Protein AF-A0A7W1NV84-F1 (afdb_monomer_lite)

Secondary structure (DSSP, 8-state):
-HHHHHHHHHHHHHHHHTT-HHHHHHHHHHHHHH-TT-HHHHHHHHHH--SHHHHHHHHHHHHHH-TT-TTHHHHHHHHHHHHHHHHHHTTTTTSS-GGG-----S--TT-PPPPPPP---------------S------PPP-------SSHHHHHHHHHHHHHHHHH-------PPPPP--------------------------------------------HHHHHHTTTS-B-TTTSEEEEEETTEEEEEEEEE--TTHHHHHHHHHHHHHHHHHGGGGTTT-SEEEEEEEETTTTEEEEEEEEEHHHHHHHHTTSS-HHHHHTT-EE--

Sequence (335 aa):
MNQNIEIALKQAFSLIEAGNLEDAKALLRPILESEKDNADVWWLYSHAVTDTESARLALNNVLRIDPSYPDARDLLNQLETQQKIESSDDILEMGKDPSFIPAMPSTIPGITALPPRPAQSSDIGFDSSEELPDDMFDDETPEPFYRRPLFYIPLISLFLIIALAIVIIKPFAVNSPAPIITPQNTQAALLETPTTEALASGQATEVPTVQVDTSVTAEAVASNFSDVSTALAGFTLSSDGGVALADTSLGKTLVASICTTAGKEMRDALPKAMDALAKASTDYASQAQMVAVKMVDCTTNSTLLWIGASIEDATAFANGTLTDKDFQAKWRPVK

Foldseek 3Di:
DVVVVVVLLVVLVVCLVVVVLVVSLVSLVVVCVVCVLDLSSLCSNLSSDPDLVSNLVSLVSSCVNPVPPPCSVVVNVVSVVVVVVVVVVVVPVVPPDPPPPDDDPPDDPDDDDDPDDPDDPPPPPPPPDPDDPPPPPDPPDPDDPDDDPPPCVVVVVVVVVVVVVVVVPDDDDDDDDDDDDDDDDDDYDDDDDDDDDDDDDDDDDDDDPPPPPPPPPPPPPPPPCVLLCVLCVVFAAAPPCQWDFDQFPQGTETEGETADDPDPTCVVVQLSSLLSNLLSCPVCLVPGQKYKYFYAHNVVRHTPFIKIAGNVLSPCVNVVVDDSVRSVVRIDGID

Structure (mmCIF, N/CA/C/O backbone):
data_AF-A0A7W1NV84-F1
#
_entry.id   AF-A0A7W1NV84-F1
#
loop_
_atom_site.group_PDB
_atom_site.id
_atom_site.type_symbol
_atom_site.label_atom_id
_atom_site.label_alt_id
_atom_site.label_comp_id
_atom_site.label_asym_id
_atom_site.label_entity_id
_atom_site.label_seq_id
_atom_site.pdbx_PDB_ins_code
_atom_site.Cartn_x
_atom_site.Cartn_y
_atom_site.Cartn_z
_atom_site.occupancy
_atom_site.B_iso_or_equiv
_atom_site.auth_seq_id
_atom_site.auth_comp_id
_atom_site.auth_asym_id
_atom_site.auth_atom_id
_atom_site.pdbx_PDB_model_num
ATOM 1 N N . MET A 1 1 ? 23.546 2.434 -25.592 1.00 61.22 1 MET A N 1
ATOM 2 C CA . MET A 1 1 ? 22.257 3.155 -25.683 1.00 61.22 1 MET A CA 1
ATOM 3 C C . MET A 1 1 ? 21.352 2.860 -24.486 1.00 61.22 1 MET A C 1
ATOM 5 O O . MET A 1 1 ? 20.621 3.757 -24.100 1.00 61.22 1 MET A O 1
ATOM 9 N N . ASN A 1 2 ? 21.490 1.708 -23.820 1.00 78.56 2 ASN A N 1
ATOM 10 C CA . ASN A 1 2 ? 20.621 1.281 -22.710 1.00 78.56 2 ASN A CA 1
ATOM 11 C C . ASN A 1 2 ? 20.595 2.225 -21.493 1.00 78.56 2 ASN A C 1
ATOM 13 O O . ASN A 1 2 ? 19.540 2.410 -20.904 1.00 78.56 2 ASN A O 1
ATOM 17 N N . GLN A 1 3 ? 21.698 2.913 -21.165 1.00 88.94 3 GLN A N 1
ATOM 18 C CA . GLN A 1 3 ? 21.696 3.841 -20.021 1.00 88.94 3 GLN A CA 1
ATOM 19 C C . GLN A 1 3 ? 20.723 5.016 -20.182 1.00 88.94 3 GLN A C 1
ATOM 21 O O . GLN A 1 3 ? 20.133 5.456 -19.203 1.00 88.94 3 GLN A O 1
ATOM 26 N N . ASN A 1 4 ? 20.510 5.506 -21.407 1.00 93.81 4 ASN A N 1
ATOM 27 C CA . ASN A 1 4 ? 19.559 6.597 -21.632 1.00 93.81 4 ASN A CA 1
ATOM 28 C C . ASN A 1 4 ? 18.115 6.129 -21.416 1.00 93.81 4 ASN A C 1
ATOM 30 O O . ASN A 1 4 ? 17.290 6.903 -20.943 1.00 93.81 4 ASN A O 1
ATOM 34 N N . ILE A 1 5 ? 17.830 4.864 -21.733 1.00 95.50 5 ILE A N 1
ATOM 35 C CA . ILE A 1 5 ? 16.513 4.260 -21.529 1.00 95.50 5 ILE A CA 1
ATOM 36 C C . ILE A 1 5 ? 16.272 4.053 -20.039 1.00 95.50 5 ILE A C 1
ATOM 38 O O . ILE A 1 5 ? 15.252 4.500 -19.539 1.00 95.50 5 ILE A O 1
ATOM 42 N N . GLU A 1 6 ? 17.234 3.497 -19.300 1.00 95.12 6 GLU A N 1
ATOM 43 C CA . GLU A 1 6 ? 17.114 3.348 -17.842 1.00 95.12 6 GLU A CA 1
ATOM 44 C C . GLU A 1 6 ? 16.861 4.689 -17.132 1.00 95.12 6 GLU A C 1
ATOM 46 O O . GLU A 1 6 ? 16.046 4.761 -16.211 1.00 95.12 6 GLU A O 1
ATOM 51 N N . ILE A 1 7 ? 17.529 5.766 -17.565 1.00 96.50 7 ILE A N 1
ATOM 52 C CA . ILE A 1 7 ? 17.297 7.119 -17.036 1.00 96.50 7 ILE A CA 1
ATOM 53 C C . ILE A 1 7 ? 15.875 7.589 -17.367 1.00 96.50 7 ILE A C 1
ATOM 55 O O . ILE A 1 7 ? 15.183 8.103 -16.487 1.00 96.50 7 ILE A O 1
ATOM 59 N N . ALA A 1 8 ? 15.421 7.387 -18.604 1.00 97.19 8 ALA A N 1
ATOM 60 C CA . ALA A 1 8 ? 14.083 7.783 -19.024 1.00 97.19 8 ALA A CA 1
ATOM 61 C C . ALA A 1 8 ? 12.980 6.980 -18.314 1.00 97.19 8 ALA A C 1
ATOM 63 O O . ALA A 1 8 ? 11.963 7.559 -17.943 1.00 97.19 8 ALA A O 1
ATOM 64 N N . LEU A 1 9 ? 13.188 5.686 -18.047 1.00 97.00 9 LEU A N 1
ATOM 65 C CA . LEU A 1 9 ? 12.241 4.857 -17.294 1.00 97.00 9 LEU A CA 1
ATOM 66 C C . LEU A 1 9 ? 12.135 5.307 -15.834 1.00 97.00 9 LEU A C 1
ATOM 68 O O . LEU A 1 9 ? 11.028 5.449 -15.321 1.00 97.00 9 LEU A O 1
ATOM 72 N N . LYS A 1 10 ? 13.264 5.629 -15.187 1.00 97.50 10 LYS A N 1
ATOM 73 C CA . LYS A 1 10 ? 13.264 6.217 -13.835 1.00 97.50 10 LYS A CA 1
ATOM 74 C C . LYS A 1 10 ? 12.523 7.551 -13.796 1.00 97.50 10 LYS A C 1
ATOM 76 O O . LYS A 1 10 ? 11.737 7.790 -12.886 1.00 97.50 10 LYS A O 1
ATOM 81 N N . GLN A 1 11 ? 12.743 8.406 -14.793 1.00 97.69 11 GLN A N 1
ATOM 82 C CA . GLN A 1 11 ? 12.048 9.687 -14.892 1.00 97.69 11 GLN A CA 1
ATOM 83 C C . GLN A 1 11 ? 10.544 9.506 -15.148 1.00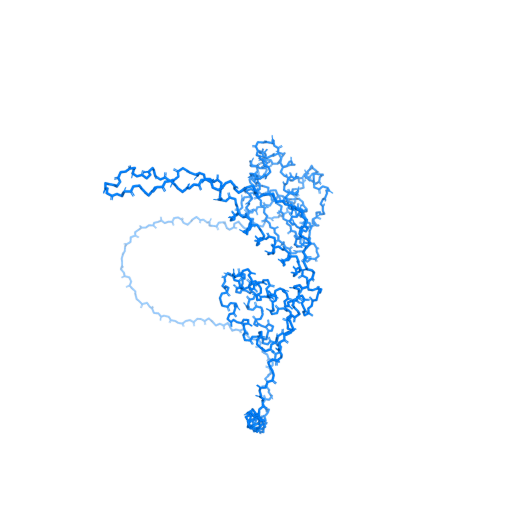 97.69 11 GLN A C 1
ATOM 85 O O . GLN A 1 11 ? 9.740 10.195 -14.524 1.00 97.69 11 GLN A O 1
ATOM 90 N N . ALA A 1 12 ? 10.155 8.574 -16.022 1.00 98.12 12 ALA A N 1
ATOM 91 C CA . ALA A 1 12 ? 8.754 8.246 -16.275 1.00 98.12 12 ALA A CA 1
ATOM 92 C C . ALA A 1 12 ? 8.061 7.744 -15.002 1.00 98.12 12 ALA A C 1
ATOM 94 O O . ALA A 1 12 ? 6.956 8.185 -14.700 1.00 98.12 12 ALA A O 1
ATOM 95 N N . PHE A 1 13 ? 8.734 6.896 -14.221 1.00 97.75 13 PHE A N 1
ATOM 96 C CA . PHE A 1 13 ? 8.229 6.428 -12.934 1.00 97.75 13 PHE A CA 1
ATOM 97 C C . PHE A 1 13 ? 7.966 7.589 -11.963 1.00 97.75 13 PHE A C 1
ATOM 99 O O . PHE A 1 13 ? 6.858 7.714 -11.448 1.00 97.75 13 PHE A O 1
ATOM 106 N N . SER A 1 14 ? 8.922 8.510 -11.797 1.00 97.00 14 SER A N 1
ATOM 107 C CA . SER A 1 14 ? 8.717 9.698 -10.953 1.00 97.00 14 SER A CA 1
ATOM 108 C C . SER A 1 14 ? 7.570 10.596 -11.437 1.00 97.00 14 SER A C 1
ATOM 110 O O . SER A 1 14 ? 6.882 11.205 -10.622 1.00 97.00 14 SER A O 1
ATOM 112 N N . LEU A 1 15 ? 7.342 10.690 -12.753 1.00 98.19 15 LEU A N 1
ATOM 113 C CA . LEU A 1 15 ? 6.209 11.438 -13.311 1.00 98.19 15 LEU A CA 1
ATOM 114 C C . LEU A 1 15 ? 4.866 10.764 -12.997 1.00 98.19 15 LEU A C 1
ATOM 116 O O . LEU A 1 15 ? 3.909 11.464 -12.672 1.00 98.19 15 LEU A O 1
ATOM 120 N N . ILE A 1 16 ? 4.806 9.430 -13.039 1.00 98.06 16 ILE A N 1
ATOM 121 C CA . ILE A 1 16 ? 3.616 8.652 -12.663 1.00 98.06 16 ILE A CA 1
ATOM 122 C C . ILE A 1 16 ? 3.301 8.847 -11.174 1.00 98.06 16 ILE A C 1
ATOM 124 O O . ILE A 1 16 ? 2.161 9.160 -10.836 1.00 98.06 16 ILE A O 1
ATOM 128 N N . GLU A 1 17 ? 4.301 8.757 -10.291 1.00 94.38 17 GLU A N 1
ATOM 129 C CA . GLU A 1 17 ? 4.122 8.995 -8.847 1.00 94.38 17 GLU A CA 1
ATOM 130 C C . GLU A 1 17 ? 3.643 10.421 -8.536 1.00 94.38 17 GLU A C 1
ATOM 132 O O . GLU A 1 17 ? 2.881 10.638 -7.594 1.00 94.38 17 GLU A O 1
ATOM 137 N N . ALA A 1 18 ? 4.056 11.398 -9.348 1.00 96.62 18 ALA A N 1
ATOM 138 C CA . ALA A 1 18 ? 3.616 12.785 -9.237 1.00 96.62 18 ALA A CA 1
ATOM 139 C C . ALA A 1 18 ? 2.227 13.055 -9.855 1.00 96.62 18 ALA A C 1
ATOM 141 O O . ALA A 1 18 ? 1.731 14.176 -9.750 1.00 96.62 18 ALA A O 1
ATOM 142 N N . GLY A 1 19 ? 1.605 12.072 -10.517 1.00 95.81 19 GLY A N 1
ATOM 143 C CA . GLY A 1 19 ? 0.334 12.234 -11.235 1.00 95.81 19 GLY A CA 1
ATOM 144 C C . GLY A 1 19 ? 0.451 12.942 -12.594 1.00 95.81 19 GLY A C 1
ATOM 145 O O . GLY A 1 19 ? -0.565 13.236 -13.225 1.00 95.81 19 GLY A O 1
ATOM 146 N N . ASN A 1 20 ? 1.669 13.188 -13.085 1.00 98.19 20 ASN A N 1
ATOM 147 C CA . ASN A 1 20 ? 1.939 13.822 -14.380 1.00 98.19 20 ASN A CA 1
ATOM 148 C C . ASN A 1 20 ? 1.914 12.781 -15.515 1.00 98.19 20 ASN A C 1
ATOM 150 O O . ASN A 1 20 ? 2.919 12.509 -16.177 1.00 98.19 20 ASN A O 1
ATOM 154 N N . LEU A 1 21 ? 0.742 12.182 -15.730 1.00 98.00 21 LEU A N 1
ATOM 155 C CA . LEU A 1 21 ? 0.553 11.036 -16.626 1.00 98.00 21 LEU A CA 1
ATOM 156 C C . LEU A 1 21 ? 0.830 11.362 -18.107 1.00 98.00 21 LEU A C 1
ATOM 158 O O . LEU A 1 21 ? 1.412 10.551 -18.827 1.00 98.00 21 LEU A O 1
ATOM 162 N N . GLU A 1 22 ? 0.474 12.564 -18.572 1.00 98.06 22 GLU A N 1
ATOM 163 C CA . GLU A 1 22 ? 0.728 12.988 -19.960 1.00 98.06 22 GLU A CA 1
ATOM 164 C C . GLU A 1 22 ? 2.222 13.103 -20.279 1.00 98.06 22 GLU A C 1
ATOM 166 O O . GLU A 1 22 ? 2.673 12.620 -21.321 1.00 98.06 22 GLU A O 1
ATOM 171 N N . ASP A 1 23 ? 3.003 13.674 -19.360 1.00 98.06 23 ASP A N 1
ATOM 172 C CA . ASP A 1 23 ? 4.451 13.811 -19.524 1.00 98.06 23 ASP A CA 1
ATOM 173 C C . ASP A 1 23 ? 5.136 12.438 -19.498 1.00 98.06 23 ASP A C 1
ATOM 175 O O . ASP A 1 23 ? 6.032 12.172 -20.305 1.00 98.06 23 ASP A O 1
ATOM 179 N N . ALA A 1 24 ? 4.672 11.531 -18.628 1.00 98.50 24 ALA A N 1
ATOM 180 C CA . ALA A 1 24 ? 5.152 10.152 -18.590 1.00 98.50 24 ALA A CA 1
ATOM 181 C C . ALA A 1 24 ? 4.896 9.432 -19.927 1.00 98.50 24 ALA A C 1
ATOM 183 O O . ALA A 1 24 ? 5.813 8.835 -20.496 1.00 98.50 24 ALA A O 1
ATOM 184 N N . LYS A 1 25 ? 3.686 9.548 -20.495 1.00 98.19 25 LYS A N 1
ATOM 185 C CA . LYS A 1 25 ? 3.364 8.984 -21.820 1.00 98.19 25 LYS A CA 1
ATOM 186 C C . LYS A 1 25 ? 4.224 9.582 -22.929 1.00 98.19 25 LYS A C 1
ATOM 188 O O . LYS A 1 25 ? 4.702 8.845 -23.796 1.00 98.19 25 LYS A O 1
ATOM 193 N N . ALA A 1 26 ? 4.417 10.901 -22.921 1.00 98.12 26 ALA A N 1
ATOM 194 C CA . ALA A 1 26 ? 5.231 11.592 -23.916 1.00 98.12 26 ALA A CA 1
ATOM 195 C C . ALA A 1 26 ? 6.686 11.098 -23.902 1.00 98.12 26 ALA A C 1
ATOM 197 O O . ALA A 1 26 ? 7.284 10.955 -24.972 1.00 98.12 26 ALA A O 1
ATOM 198 N N . LEU A 1 27 ? 7.215 10.787 -22.714 1.00 97.94 27 LEU A N 1
ATOM 199 C CA . LEU A 1 27 ? 8.552 10.233 -22.523 1.00 97.94 27 LEU A CA 1
ATOM 200 C C . LEU A 1 27 ? 8.655 8.756 -22.944 1.00 97.94 27 LEU A C 1
ATOM 202 O O . LEU A 1 27 ? 9.634 8.374 -23.582 1.00 97.94 27 LEU A O 1
ATOM 206 N N . LEU A 1 28 ? 7.648 7.935 -22.629 1.00 97.94 28 LEU A N 1
ATOM 207 C CA . LEU A 1 28 ? 7.657 6.488 -22.893 1.00 97.94 28 LEU A CA 1
ATOM 208 C C . LEU A 1 28 ? 7.405 6.125 -24.364 1.00 97.94 28 LEU A C 1
ATOM 210 O O . LEU A 1 28 ? 7.980 5.165 -24.873 1.00 97.94 28 LEU A O 1
ATOM 214 N N . ARG A 1 29 ? 6.575 6.889 -25.083 1.00 97.81 29 ARG A N 1
ATOM 215 C CA . ARG A 1 29 ? 6.196 6.595 -26.477 1.00 97.81 29 ARG A CA 1
ATOM 216 C C . ARG A 1 29 ? 7.376 6.425 -27.455 1.00 97.81 29 ARG A C 1
ATOM 218 O O . ARG A 1 29 ? 7.387 5.413 -28.152 1.00 97.81 29 ARG A O 1
ATOM 225 N N . PRO A 1 30 ? 8.380 7.325 -27.529 1.00 97.94 30 PRO A N 1
ATOM 226 C CA . PRO A 1 30 ? 9.519 7.113 -28.427 1.00 97.94 30 PRO A CA 1
ATOM 227 C C . PRO A 1 30 ? 10.349 5.878 -28.045 1.00 97.94 30 PRO A C 1
ATOM 229 O O . PRO A 1 30 ? 10.949 5.250 -28.915 1.00 97.94 30 PRO A O 1
ATOM 232 N N . ILE A 1 31 ? 10.359 5.499 -26.761 1.00 97.25 31 ILE A N 1
ATOM 233 C CA . ILE A 1 31 ? 11.040 4.288 -26.291 1.00 97.25 31 ILE A CA 1
ATOM 234 C C . ILE A 1 31 ? 10.292 3.055 -26.793 1.00 97.25 31 ILE A C 1
ATOM 236 O O . ILE A 1 31 ? 10.929 2.187 -27.380 1.00 97.25 31 ILE A O 1
ATOM 240 N N . LEU A 1 32 ? 8.959 3.018 -26.670 1.00 97.12 32 LEU A N 1
ATOM 241 C CA . LEU A 1 32 ? 8.119 1.939 -27.210 1.00 97.12 32 LEU A CA 1
ATOM 242 C C . LEU A 1 32 ? 8.281 1.761 -28.725 1.00 97.12 32 LEU A C 1
ATOM 244 O O . LEU A 1 32 ? 8.237 0.640 -29.223 1.00 97.12 32 LEU A O 1
ATOM 248 N N . GLU A 1 33 ? 8.487 2.847 -29.473 1.00 96.94 33 GLU A N 1
ATOM 249 C CA . GLU A 1 33 ? 8.739 2.770 -30.916 1.00 96.94 33 GLU A CA 1
ATOM 250 C C . GLU A 1 33 ? 10.074 2.082 -31.237 1.00 96.94 33 GLU A C 1
ATOM 252 O O . GLU A 1 33 ? 10.149 1.315 -32.204 1.00 96.94 33 GLU A O 1
ATOM 257 N N . SER A 1 34 ? 11.104 2.330 -30.419 1.00 97.00 34 SER A N 1
ATOM 258 C CA . SER A 1 34 ? 12.435 1.730 -30.567 1.00 97.00 34 SER A CA 1
ATOM 259 C C . SER A 1 34 ? 12.576 0.336 -29.942 1.00 97.00 34 SER A C 1
ATOM 261 O O . SER A 1 34 ? 13.287 -0.502 -30.491 1.00 97.00 34 SER A O 1
ATOM 263 N N . GLU A 1 35 ? 11.883 0.070 -28.834 1.00 96.19 35 GLU A N 1
ATOM 264 C CA . GLU A 1 35 ? 12.013 -1.128 -27.998 1.00 96.19 35 GLU A CA 1
ATOM 265 C C . GLU A 1 35 ? 10.646 -1.773 -27.738 1.00 96.19 35 GLU A C 1
ATOM 267 O O . GLU A 1 35 ? 10.141 -1.826 -26.618 1.00 96.19 35 GLU A O 1
ATOM 272 N N . LYS A 1 36 ? 10.036 -2.299 -28.803 1.00 97.50 36 LYS A N 1
ATOM 273 C CA . LYS A 1 36 ? 8.698 -2.917 -28.751 1.00 97.50 36 LYS A CA 1
ATOM 274 C C . LYS A 1 36 ? 8.618 -4.178 -27.888 1.00 97.50 36 LYS A C 1
ATOM 276 O O . LYS A 1 36 ? 7.523 -4.544 -27.469 1.00 97.50 36 LYS A O 1
ATOM 281 N N . ASP A 1 37 ? 9.755 -4.822 -27.637 1.00 97.81 37 ASP A N 1
ATOM 282 C CA . ASP A 1 37 ? 9.866 -6.071 -26.877 1.00 97.81 37 ASP A CA 1
ATOM 283 C C . ASP A 1 37 ? 10.419 -5.852 -25.458 1.00 97.81 37 ASP A C 1
ATOM 285 O O . ASP A 1 37 ? 10.901 -6.788 -24.826 1.00 97.81 37 ASP A O 1
ATOM 289 N N . ASN A 1 38 ? 10.360 -4.620 -24.942 1.00 97.62 38 ASN A N 1
ATOM 290 C CA . ASN A 1 38 ? 10.757 -4.312 -23.572 1.00 97.62 38 ASN A CA 1
ATOM 291 C C . ASN A 1 38 ? 9.530 -4.293 -22.640 1.00 97.62 38 ASN A C 1
ATOM 293 O O . ASN A 1 38 ? 8.709 -3.374 -22.691 1.00 97.62 38 ASN A O 1
ATOM 297 N N . ALA A 1 39 ? 9.407 -5.322 -21.793 1.00 98.06 39 ALA A N 1
ATOM 298 C CA . ALA A 1 39 ? 8.285 -5.491 -20.868 1.00 98.06 39 ALA A CA 1
ATOM 299 C C . ALA A 1 39 ? 8.166 -4.336 -19.854 1.00 98.06 39 ALA A C 1
ATOM 301 O O . ALA A 1 39 ? 7.054 -3.882 -19.590 1.00 98.06 39 ALA A O 1
ATOM 302 N N . ASP A 1 40 ? 9.286 -3.794 -19.362 1.00 97.69 40 ASP A N 1
ATOM 303 C CA . ASP A 1 40 ? 9.288 -2.713 -18.364 1.00 97.69 40 ASP A CA 1
ATOM 304 C C . ASP A 1 40 ? 8.679 -1.417 -18.913 1.00 97.69 40 ASP A C 1
ATOM 306 O O . ASP A 1 40 ? 7.969 -0.694 -18.211 1.00 97.69 40 ASP A O 1
ATOM 310 N N . VAL A 1 41 ? 8.920 -1.130 -20.196 1.00 98.12 41 VAL A N 1
ATOM 311 C CA . VAL A 1 41 ? 8.368 0.057 -20.864 1.00 98.12 41 VAL A CA 1
ATOM 312 C C . VAL A 1 41 ? 6.852 -0.078 -21.009 1.00 98.12 41 VAL A C 1
ATOM 314 O O . VAL A 1 41 ? 6.124 0.877 -20.737 1.00 98.12 41 VAL A O 1
ATOM 317 N N . TRP A 1 42 ? 6.362 -1.262 -21.395 1.00 98.50 42 TRP A N 1
ATOM 318 C CA . TRP A 1 42 ? 4.926 -1.544 -21.483 1.00 98.50 42 TRP A CA 1
ATOM 319 C C . TRP A 1 42 ? 4.239 -1.502 -20.116 1.00 98.50 42 TRP A C 1
ATOM 321 O O . TRP A 1 42 ? 3.138 -0.962 -20.007 1.00 98.50 42 TRP A O 1
ATOM 331 N N . TRP A 1 43 ? 4.901 -2.007 -19.073 1.00 98.44 43 TRP A N 1
ATOM 332 C CA . TRP A 1 43 ? 4.407 -1.952 -17.701 1.00 98.44 43 TRP A CA 1
ATOM 333 C C . TRP A 1 43 ? 4.250 -0.506 -17.225 1.00 98.44 43 TRP A C 1
ATOM 335 O O . TRP A 1 43 ? 3.146 -0.099 -16.860 1.00 98.44 43 TRP A O 1
ATOM 345 N N . LEU A 1 44 ? 5.298 0.320 -17.339 1.00 98.12 44 LEU A N 1
ATOM 346 C CA . LEU A 1 44 ? 5.213 1.746 -16.999 1.00 98.12 44 LEU A CA 1
ATOM 347 C C . LEU A 1 44 ? 4.159 2.478 -17.839 1.00 98.12 44 LEU A C 1
ATOM 349 O O . LEU A 1 44 ? 3.448 3.340 -17.322 1.00 98.12 44 LEU A O 1
ATOM 353 N N . TYR A 1 45 ? 4.009 2.115 -19.115 1.00 98.50 45 TYR A N 1
ATOM 354 C CA . TYR A 1 45 ? 2.988 2.703 -19.977 1.00 98.50 45 TYR A CA 1
ATOM 355 C C . TYR A 1 45 ? 1.564 2.381 -19.503 1.00 98.50 45 TYR A C 1
ATOM 357 O O . TYR A 1 45 ? 0.721 3.275 -19.525 1.00 98.50 45 TYR A O 1
ATOM 365 N N . SER A 1 46 ? 1.301 1.167 -18.996 1.00 98.25 46 SER A N 1
ATOM 366 C CA . SER A 1 46 ? -0.014 0.812 -18.430 1.00 98.25 46 SER A CA 1
ATOM 367 C C . SER A 1 46 ? -0.410 1.660 -17.216 1.00 98.25 46 SER A C 1
ATOM 369 O O . SER A 1 46 ? -1.593 1.910 -17.017 1.00 98.25 46 SER A O 1
ATOM 371 N N . HIS A 1 47 ? 0.565 2.165 -16.454 1.00 98.06 47 HIS A N 1
ATOM 372 C CA . HIS A 1 47 ? 0.329 3.075 -15.330 1.00 98.06 47 HIS A CA 1
ATOM 373 C C . HIS A 1 47 ? 0.231 4.550 -15.745 1.00 98.06 47 HIS A C 1
ATOM 375 O O . HIS A 1 47 ? -0.290 5.371 -14.993 1.00 98.06 47 HIS A O 1
ATOM 381 N N . ALA A 1 48 ? 0.744 4.903 -16.925 1.00 98.31 48 ALA A N 1
ATOM 382 C CA . ALA A 1 48 ? 0.730 6.268 -17.442 1.00 98.31 48 ALA A CA 1
ATOM 383 C C . ALA A 1 48 ? -0.538 6.598 -18.253 1.00 98.31 48 ALA A C 1
ATOM 385 O O . ALA A 1 48 ? -0.817 7.766 -18.525 1.00 98.31 48 ALA A O 1
ATOM 386 N N . VAL A 1 49 ? -1.299 5.596 -18.693 1.00 98.12 49 VAL A N 1
ATOM 387 C CA . VAL A 1 49 ? -2.550 5.795 -19.438 1.00 98.12 49 VAL A CA 1
ATOM 388 C C . VAL A 1 49 ? -3.747 5.893 -18.495 1.00 98.12 49 VAL A C 1
ATOM 390 O O . VAL A 1 49 ? -3.837 5.187 -17.501 1.00 98.12 49 VAL A O 1
ATOM 393 N N . THR A 1 50 ? -4.676 6.794 -18.816 1.00 96.62 50 THR A N 1
ATOM 394 C CA . THR A 1 50 ? -5.922 7.004 -18.059 1.00 96.62 50 THR A CA 1
ATOM 395 C C . THR A 1 50 ? -7.079 6.154 -18.572 1.00 96.62 50 THR A C 1
ATOM 397 O O . THR A 1 50 ? -8.079 5.995 -17.885 1.00 96.62 50 THR A O 1
ATOM 400 N N . ASP A 1 51 ? -6.958 5.652 -19.797 1.00 96.88 51 ASP A N 1
ATOM 401 C CA . ASP A 1 51 ? -7.956 4.825 -20.457 1.00 96.88 51 ASP A CA 1
ATOM 402 C C . ASP A 1 51 ? -7.746 3.347 -20.093 1.00 96.88 51 ASP A C 1
ATOM 404 O O . ASP A 1 51 ? -6.659 2.796 -20.302 1.00 96.88 51 ASP A O 1
ATOM 408 N N . THR A 1 52 ? -8.792 2.712 -19.560 1.00 96.25 52 THR A N 1
ATOM 409 C CA . THR A 1 52 ? -8.767 1.318 -19.090 1.00 96.25 52 THR A CA 1
ATOM 410 C C . THR A 1 52 ? -8.398 0.346 -20.210 1.00 96.25 52 THR A C 1
ATOM 412 O O . THR A 1 52 ? -7.633 -0.595 -19.992 1.00 96.25 52 THR A O 1
ATOM 415 N N . GLU A 1 53 ? -8.876 0.595 -21.430 1.00 96.62 53 GLU A N 1
ATOM 416 C CA . GLU A 1 53 ? -8.583 -0.247 -22.593 1.00 96.62 53 GLU A CA 1
ATOM 417 C C . GLU A 1 53 ? -7.108 -0.180 -22.998 1.00 96.62 53 GLU A C 1
ATOM 419 O O . GLU A 1 53 ? -6.461 -1.205 -23.231 1.00 96.62 53 GLU A O 1
ATOM 424 N N . SER A 1 54 ? -6.536 1.021 -23.004 1.00 97.44 54 SER A N 1
ATOM 425 C CA . SER A 1 54 ? -5.114 1.240 -23.267 1.00 97.44 54 SER A CA 1
ATOM 426 C C . SER A 1 54 ? -4.230 0.576 -22.205 1.00 97.44 54 SER A C 1
ATOM 428 O O . SER A 1 54 ? -3.216 -0.038 -22.553 1.00 97.44 54 SER A O 1
ATOM 430 N N . ALA A 1 55 ? -4.617 0.646 -20.924 1.00 98.00 55 ALA A N 1
ATOM 431 C CA . ALA A 1 55 ? -3.905 -0.032 -19.838 1.00 98.00 55 ALA A CA 1
ATOM 432 C C . ALA A 1 55 ? -3.941 -1.555 -20.026 1.00 98.00 55 ALA A C 1
ATOM 434 O O . ALA A 1 55 ? -2.906 -2.223 -19.959 1.00 98.00 55 ALA A O 1
ATOM 435 N N . ARG A 1 56 ? -5.118 -2.096 -20.360 1.00 98.12 56 ARG A N 1
ATOM 436 C CA . ARG A 1 56 ? -5.335 -3.518 -20.649 1.00 98.12 56 ARG A CA 1
ATOM 437 C C . ARG A 1 56 ? -4.490 -4.000 -21.827 1.00 98.12 56 ARG A C 1
ATOM 439 O O . ARG A 1 56 ? -3.853 -5.051 -21.743 1.00 98.12 56 ARG A O 1
ATOM 446 N N . LEU A 1 57 ? -4.437 -3.235 -22.916 1.00 98.06 57 LEU A N 1
ATOM 447 C CA . LEU A 1 57 ? -3.612 -3.558 -24.082 1.00 98.06 57 LEU A CA 1
ATOM 448 C C . LEU A 1 57 ? -2.116 -3.567 -23.731 1.00 98.06 57 LEU A C 1
ATOM 450 O O . LEU A 1 57 ? -1.381 -4.458 -24.162 1.00 98.06 57 LEU A O 1
ATOM 454 N N . ALA A 1 58 ? -1.660 -2.597 -22.940 1.00 98.38 58 ALA A N 1
ATOM 455 C CA . ALA A 1 58 ? -0.275 -2.527 -22.491 1.00 98.38 58 ALA A CA 1
ATOM 456 C C . ALA A 1 58 ? 0.097 -3.727 -21.603 1.00 98.38 58 ALA A C 1
ATOM 458 O O . ALA A 1 58 ? 1.104 -4.381 -21.866 1.00 98.38 58 ALA A O 1
ATOM 459 N N . LEU A 1 59 ? -0.754 -4.097 -20.641 1.00 98.31 59 LEU A N 1
ATOM 460 C CA . LEU A 1 59 ? -0.553 -5.270 -19.778 1.00 98.31 59 LEU A CA 1
ATOM 461 C C . LEU A 1 59 ? -0.546 -6.592 -20.550 1.00 98.31 59 LEU A C 1
ATOM 463 O O . LEU A 1 59 ? 0.278 -7.465 -20.279 1.00 98.31 59 LEU A O 1
ATOM 467 N N . ASN A 1 60 ? -1.401 -6.727 -21.564 1.00 98.31 60 ASN A N 1
ATOM 468 C CA . ASN A 1 60 ? -1.354 -7.881 -22.460 1.00 98.31 60 ASN A CA 1
ATOM 469 C C . ASN A 1 60 ? -0.025 -7.956 -23.230 1.00 98.31 60 ASN A C 1
ATOM 471 O O . ASN A 1 60 ? 0.508 -9.047 -23.425 1.00 98.31 60 ASN A O 1
ATOM 475 N N . ASN A 1 61 ? 0.555 -6.816 -23.625 1.00 98.38 61 ASN A N 1
ATOM 476 C CA . ASN A 1 61 ? 1.892 -6.795 -24.223 1.00 98.38 61 ASN A CA 1
ATOM 477 C C . ASN A 1 61 ? 2.988 -7.186 -23.225 1.00 98.38 61 ASN A C 1
ATOM 479 O O . ASN A 1 61 ? 3.876 -7.946 -23.609 1.00 98.38 61 ASN A O 1
ATOM 483 N N . VAL A 1 62 ? 2.905 -6.744 -21.963 1.00 98.56 62 VAL A N 1
ATOM 484 C CA . VAL A 1 62 ? 3.819 -7.188 -20.892 1.00 98.56 62 VAL A CA 1
ATOM 485 C C . VAL A 1 62 ? 3.790 -8.711 -20.782 1.00 98.56 62 VAL A C 1
ATOM 487 O O . VAL A 1 62 ? 4.824 -9.347 -20.947 1.00 98.56 62 VAL A O 1
ATOM 490 N N . LEU A 1 63 ? 2.604 -9.303 -20.611 1.00 98.12 63 LEU A N 1
ATOM 491 C CA . LEU A 1 63 ? 2.439 -10.752 -20.442 1.00 98.12 63 LEU A CA 1
ATOM 492 C C . LEU A 1 63 ? 2.776 -11.561 -21.705 1.00 98.12 63 LEU A C 1
ATOM 494 O O . LEU A 1 63 ? 3.124 -12.738 -21.605 1.00 98.12 63 LEU A O 1
ATOM 498 N N . ARG A 1 64 ? 2.687 -10.951 -22.894 1.00 98.31 64 ARG A N 1
ATOM 499 C CA . ARG A 1 64 ? 3.154 -11.544 -24.157 1.00 98.31 64 ARG A CA 1
ATOM 500 C C . ARG A 1 64 ? 4.680 -11.645 -24.203 1.00 98.31 64 ARG A C 1
ATOM 502 O O . ARG A 1 64 ? 5.197 -12.623 -24.739 1.00 98.31 64 ARG A O 1
ATOM 509 N N . ILE A 1 65 ? 5.381 -10.622 -23.713 1.00 98.31 65 ILE A N 1
ATOM 510 C CA . ILE A 1 65 ? 6.850 -10.539 -23.721 1.00 98.31 65 ILE A CA 1
ATOM 511 C C . ILE A 1 65 ? 7.433 -11.369 -22.572 1.00 98.31 65 ILE A C 1
ATOM 513 O O . ILE A 1 65 ? 8.331 -12.178 -22.794 1.00 98.31 65 ILE A O 1
ATOM 517 N N . ASP A 1 66 ? 6.894 -11.192 -21.367 1.00 98.44 66 ASP A N 1
ATOM 518 C CA . ASP A 1 66 ? 7.266 -11.910 -20.152 1.00 98.44 66 ASP A CA 1
ATOM 519 C C . ASP A 1 66 ? 6.005 -12.438 -19.438 1.00 98.44 66 ASP A C 1
ATOM 521 O O . ASP A 1 66 ? 5.359 -11.723 -18.666 1.00 98.44 66 ASP A O 1
ATOM 525 N N . PRO A 1 67 ? 5.646 -13.719 -19.650 1.00 98.31 67 PRO A N 1
ATOM 526 C CA . PRO A 1 67 ? 4.497 -14.340 -18.992 1.00 98.31 67 PRO A CA 1
ATOM 527 C C . PRO A 1 67 ? 4.605 -14.429 -17.463 1.00 98.31 67 PRO A C 1
ATOM 529 O O . PRO A 1 67 ? 3.592 -14.687 -16.805 1.00 98.31 67 PRO A O 1
ATOM 532 N N . SER A 1 68 ? 5.817 -14.275 -16.918 1.00 97.94 68 SER A N 1
ATOM 533 C CA . SER A 1 68 ? 6.137 -14.329 -15.489 1.00 97.94 68 SER A CA 1
ATOM 534 C C . SER A 1 68 ? 6.362 -12.953 -14.857 1.00 97.94 68 SER A C 1
ATOM 536 O O . SER A 1 68 ? 6.795 -12.893 -13.705 1.00 97.94 68 SER A O 1
ATOM 538 N N . TYR A 1 69 ? 6.048 -11.868 -15.575 1.00 97.44 69 TYR A N 1
ATOM 539 C CA . TYR A 1 69 ? 6.222 -10.510 -15.068 1.00 97.44 69 TYR A CA 1
ATOM 540 C C . TYR A 1 69 ? 5.422 -10.311 -13.766 1.00 97.44 69 TYR A C 1
ATOM 542 O O . TYR A 1 69 ? 4.219 -10.614 -13.738 1.00 97.44 69 TYR A O 1
ATOM 550 N N . PRO A 1 70 ? 6.057 -9.834 -12.679 1.00 95.62 70 PRO A N 1
ATOM 551 C CA . PRO A 1 70 ? 5.414 -9.722 -11.374 1.00 95.62 70 PRO A CA 1
ATOM 552 C C . PRO A 1 70 ? 4.228 -8.755 -11.426 1.00 95.62 70 PRO A C 1
ATOM 554 O O . PRO A 1 70 ? 4.278 -7.737 -12.109 1.00 95.62 70 PRO A O 1
ATOM 557 N N . ASP A 1 71 ? 3.152 -9.090 -10.711 1.00 94.25 71 ASP A N 1
ATOM 558 C CA . ASP A 1 71 ? 1.929 -8.288 -10.539 1.00 94.25 71 ASP A CA 1
ATOM 559 C C . ASP A 1 71 ? 1.118 -7.963 -11.814 1.00 94.25 71 ASP A C 1
ATOM 561 O O . ASP A 1 71 ? -0.050 -7.580 -11.714 1.00 94.25 71 ASP A O 1
ATOM 565 N N . ALA A 1 72 ? 1.657 -8.182 -13.019 1.00 97.75 72 ALA A N 1
ATOM 566 C CA . ALA A 1 72 ? 0.984 -7.829 -14.270 1.00 97.75 72 ALA A CA 1
ATOM 567 C C . ALA A 1 72 ? -0.329 -8.580 -14.493 1.00 97.75 72 ALA A C 1
ATOM 569 O O . ALA A 1 72 ? -1.319 -7.999 -14.942 1.00 97.75 72 ALA A O 1
ATOM 570 N N . ARG A 1 73 ? -0.361 -9.867 -14.133 1.00 98.19 73 ARG A N 1
ATOM 571 C CA . ARG A 1 73 ? -1.575 -10.686 -14.225 1.00 98.19 73 ARG A CA 1
ATOM 572 C C . ARG A 1 73 ? -2.643 -10.249 -13.226 1.00 98.19 73 ARG A C 1
ATOM 574 O O . ARG A 1 73 ? -3.820 -10.214 -13.573 1.00 98.19 73 ARG A O 1
ATOM 581 N N . ASP A 1 74 ? -2.233 -9.897 -12.014 1.00 96.44 74 ASP A N 1
ATOM 582 C CA . ASP A 1 74 ? -3.154 -9.467 -10.964 1.00 96.44 74 ASP A CA 1
ATOM 583 C C . ASP A 1 74 ? -3.774 -8.107 -11.302 1.00 96.44 74 ASP A C 1
ATOM 585 O O . ASP A 1 74 ? -4.989 -7.942 -11.177 1.00 96.44 74 ASP A O 1
ATOM 589 N N . LEU A 1 75 ? -2.969 -7.167 -11.812 1.00 96.38 75 LEU A N 1
ATOM 590 C CA . LEU A 1 75 ? -3.460 -5.867 -12.266 1.00 96.38 75 LEU A CA 1
ATOM 591 C C . LEU A 1 75 ? -4.412 -6.000 -13.465 1.00 96.38 75 LEU A C 1
ATOM 593 O O . LEU A 1 75 ? -5.454 -5.347 -13.491 1.00 96.38 75 LEU A O 1
ATOM 597 N N . LEU A 1 76 ? -4.109 -6.881 -14.425 1.00 98.00 76 LEU A N 1
ATOM 598 C CA . LEU A 1 76 ? -4.993 -7.145 -15.565 1.00 98.00 76 LEU A CA 1
ATOM 599 C C . LEU A 1 76 ? -6.362 -7.677 -15.108 1.00 98.00 76 LEU A C 1
ATOM 601 O O . LEU A 1 76 ? -7.393 -7.125 -15.491 1.00 98.00 76 LEU A O 1
ATOM 605 N N . ASN A 1 77 ? -6.374 -8.680 -14.223 1.00 97.25 77 ASN A N 1
ATOM 606 C CA . ASN A 1 77 ? -7.606 -9.234 -13.650 1.00 97.25 77 ASN A CA 1
ATOM 607 C C . ASN A 1 77 ? -8.428 -8.166 -12.901 1.00 97.25 77 ASN A C 1
ATOM 609 O O . ASN A 1 77 ? -9.664 -8.194 -12.908 1.00 97.25 77 ASN A O 1
ATOM 613 N N . GLN A 1 78 ? -7.753 -7.218 -12.242 1.00 96.00 78 GLN A N 1
ATOM 614 C CA . GLN A 1 78 ? -8.407 -6.113 -11.547 1.00 96.00 78 GLN A CA 1
ATOM 615 C C . GLN A 1 78 ? -9.133 -5.180 -12.526 1.00 96.00 78 GLN A C 1
ATOM 617 O O . GLN A 1 78 ? -10.292 -4.841 -12.275 1.00 96.00 78 GLN A O 1
ATOM 622 N N . LEU A 1 79 ? -8.490 -4.799 -13.636 1.00 96.31 79 LEU A N 1
ATOM 623 C CA . LEU A 1 79 ? -9.106 -3.948 -14.661 1.00 96.31 79 LEU A CA 1
ATOM 624 C C . LEU A 1 79 ? -10.305 -4.635 -15.329 1.00 96.31 79 LEU A C 1
ATOM 626 O O . LEU A 1 79 ? -11.353 -4.015 -15.489 1.00 96.31 79 LEU A O 1
ATOM 630 N N . GLU A 1 80 ? -10.199 -5.929 -15.643 1.00 96.44 80 GLU A N 1
ATOM 631 C CA . GLU A 1 80 ? -11.314 -6.702 -16.214 1.00 96.44 80 GLU A CA 1
ATOM 632 C C . GLU A 1 80 ? -12.508 -6.792 -15.252 1.00 96.44 80 GLU A C 1
ATOM 634 O O . GLU A 1 80 ? -13.669 -6.704 -15.658 1.00 96.44 80 GLU A O 1
ATOM 639 N N . THR A 1 81 ? -12.231 -6.920 -13.951 1.00 95.75 81 THR A N 1
ATOM 640 C CA . THR A 1 81 ? -13.276 -6.922 -12.921 1.00 95.75 81 THR A CA 1
ATOM 641 C C . THR A 1 81 ? -13.974 -5.564 -12.834 1.00 95.75 81 THR A C 1
ATOM 643 O O . THR A 1 81 ? -15.200 -5.525 -12.742 1.00 95.75 81 THR A O 1
ATOM 646 N N . GLN A 1 82 ? -13.224 -4.458 -12.892 1.00 9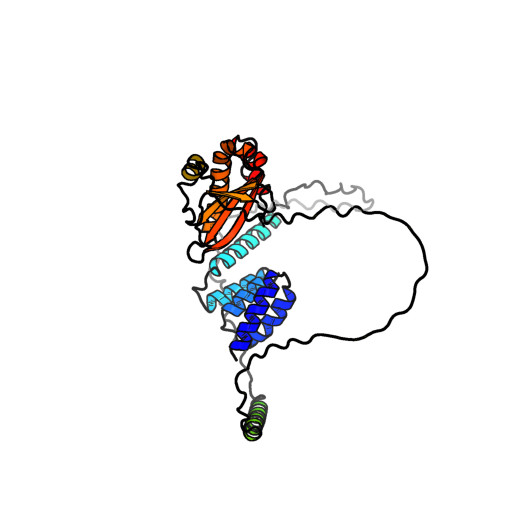2.31 82 GLN A N 1
ATOM 647 C CA . GLN A 1 82 ? -13.792 -3.103 -12.887 1.00 92.31 82 GLN A CA 1
ATOM 648 C C . GLN A 1 82 ? -14.679 -2.866 -14.109 1.00 92.31 82 GLN A C 1
ATOM 650 O O . GLN A 1 82 ? -15.834 -2.478 -13.951 1.00 92.31 82 GLN A O 1
ATOM 655 N N . GLN A 1 83 ? -14.195 -3.216 -15.302 1.00 93.75 83 GLN A N 1
ATOM 656 C CA . GLN A 1 83 ? -14.962 -3.085 -16.540 1.00 93.75 83 GLN A CA 1
ATOM 657 C C . GLN A 1 83 ? -16.272 -3.882 -16.496 1.00 93.75 83 GLN A C 1
ATOM 659 O O . GLN A 1 83 ? -17.314 -3.408 -16.954 1.00 93.75 83 GLN A O 1
ATOM 664 N N . LYS A 1 84 ? -16.250 -5.090 -15.916 1.00 92.62 84 LYS A N 1
ATOM 665 C CA . LYS A 1 84 ? -17.457 -5.908 -15.748 1.00 92.62 84 LYS A CA 1
ATOM 666 C C . LYS A 1 84 ? -18.483 -5.249 -14.824 1.00 92.62 84 LYS A C 1
ATOM 668 O O . LYS A 1 84 ? -19.680 -5.370 -15.084 1.00 92.62 84 LYS A O 1
ATOM 673 N N . ILE A 1 85 ? -18.033 -4.585 -13.759 1.00 90.25 85 ILE A N 1
ATOM 674 C CA . ILE A 1 85 ? -18.913 -3.860 -12.833 1.00 90.25 85 ILE A CA 1
ATOM 675 C C . ILE A 1 85 ? -19.529 -2.655 -13.548 1.00 90.25 85 ILE A C 1
ATOM 677 O O . ILE A 1 85 ? -20.751 -2.545 -13.583 1.00 90.25 85 ILE A O 1
ATOM 681 N N . GLU A 1 86 ? -18.707 -1.834 -14.205 1.00 87.75 86 GLU A N 1
ATOM 682 C CA . GLU A 1 86 ? -19.165 -0.655 -14.957 1.00 87.75 86 GLU A CA 1
ATOM 683 C C . GLU A 1 86 ? -20.164 -1.029 -16.061 1.00 87.75 86 GLU A C 1
ATOM 685 O O . GLU A 1 86 ? -21.183 -0.368 -16.229 1.00 87.75 86 GLU A O 1
ATOM 690 N N . SER A 1 87 ? -19.934 -2.148 -16.754 1.00 86.44 87 SER A N 1
ATOM 691 C CA . SER A 1 87 ? -20.844 -2.639 -17.802 1.00 86.44 87 SER A CA 1
ATOM 692 C C . SER A 1 87 ? -22.155 -3.224 -17.256 1.00 86.44 87 SER A C 1
ATOM 694 O O . SER A 1 87 ? -23.119 -3.372 -18.003 1.00 86.44 87 SER A O 1
ATOM 696 N N . SER A 1 88 ? -22.198 -3.615 -15.978 1.00 83.00 88 SER A N 1
ATOM 697 C CA . SER A 1 88 ? -23.390 -4.222 -15.365 1.00 83.00 88 SER A CA 1
ATOM 698 C C . SER A 1 88 ? -24.355 -3.179 -14.795 1.00 83.00 88 SER A C 1
ATOM 700 O O . SER A 1 88 ? -25.560 -3.435 -14.747 1.00 83.00 88 SER A O 1
ATOM 702 N N . ASP A 1 89 ? -23.854 -2.007 -14.395 1.00 69.44 89 ASP A N 1
ATOM 703 C CA . ASP A 1 89 ? -24.684 -0.935 -13.831 1.00 69.44 89 ASP A CA 1
ATOM 704 C C . ASP A 1 89 ? -25.587 -0.267 -14.884 1.00 69.44 89 ASP A C 1
ATOM 706 O O . ASP A 1 89 ? -26.695 0.159 -14.552 1.00 69.44 89 ASP A O 1
ATOM 710 N N . ASP A 1 90 ? -25.218 -0.319 -16.167 1.00 60.06 90 ASP A N 1
ATOM 711 C CA . ASP A 1 90 ? -26.072 0.150 -17.272 1.00 60.06 90 ASP A CA 1
ATOM 712 C C . ASP A 1 90 ? -27.322 -0.729 -17.505 1.00 60.06 90 ASP A C 1
ATOM 714 O O . ASP A 1 90 ? -28.267 -0.314 -18.178 1.00 60.06 90 ASP A O 1
ATOM 718 N N . ILE A 1 91 ? -27.387 -1.938 -16.929 1.00 61.34 91 ILE A N 1
ATOM 719 C CA . ILE A 1 91 ? -28.536 -2.848 -17.103 1.00 61.34 91 ILE A CA 1
ATOM 720 C C . ILE A 1 91 ? -29.573 -2.702 -15.971 1.00 61.34 91 ILE A C 1
ATOM 722 O O . ILE A 1 91 ? -30.726 -3.112 -16.129 1.00 61.34 91 ILE A O 1
ATOM 726 N N . LEU A 1 92 ? -29.230 -2.064 -14.846 1.00 57.47 92 LEU A N 1
ATOM 727 C CA . LEU A 1 92 ? -30.139 -1.935 -13.697 1.00 57.47 92 LEU A CA 1
ATOM 728 C C . LEU A 1 92 ? -30.860 -0.581 -13.594 1.00 57.47 92 LEU A C 1
ATOM 730 O O . LEU A 1 92 ? -31.739 -0.432 -12.741 1.00 57.47 92 LEU A O 1
ATOM 734 N N . GLU A 1 93 ? -30.608 0.363 -14.506 1.00 52.03 93 GLU A N 1
ATOM 735 C CA . GLU A 1 93 ? -31.363 1.624 -14.596 1.00 52.03 93 GLU A CA 1
ATOM 736 C C . GLU A 1 93 ? -32.533 1.588 -15.605 1.00 52.03 93 GLU A C 1
ATOM 738 O O . GLU A 1 93 ? -33.093 2.617 -15.962 1.00 52.03 93 GLU A O 1
ATOM 743 N N . MET A 1 94 ? -32.996 0.398 -16.015 1.00 52.75 94 MET A N 1
ATOM 744 C CA . MET A 1 94 ? -34.254 0.229 -16.774 1.00 52.75 94 MET A CA 1
ATOM 745 C C . MET A 1 94 ? -35.451 -0.171 -15.885 1.00 52.75 94 MET A C 1
ATOM 747 O O . MET A 1 94 ? -36.470 -0.660 -16.370 1.00 52.75 94 MET A O 1
ATOM 751 N N . GLY A 1 95 ? -35.333 0.018 -14.564 1.00 58.06 95 GLY A N 1
ATOM 752 C CA . GLY A 1 95 ? -36.359 -0.352 -13.578 1.00 58.06 95 GLY A CA 1
ATOM 753 C C . GLY A 1 95 ? -36.852 0.775 -12.665 1.00 58.06 95 GLY A C 1
ATOM 754 O O . GLY A 1 95 ? -37.756 0.539 -11.862 1.00 58.06 95 GLY A O 1
ATOM 755 N N . LYS A 1 96 ? -36.294 1.991 -12.749 1.00 53.09 96 LYS A N 1
ATOM 756 C CA . LYS A 1 96 ? -36.695 3.110 -11.883 1.00 53.09 96 LYS A CA 1
ATOM 757 C C . LYS A 1 96 ? -37.645 4.050 -12.632 1.00 53.09 96 LYS A C 1
ATOM 759 O O . LYS A 1 96 ? -37.228 4.911 -13.392 1.00 53.09 96 LYS A O 1
ATOM 764 N N . ASP A 1 97 ? -38.931 3.829 -12.365 1.00 53.19 97 ASP A N 1
ATOM 765 C CA . ASP A 1 97 ? -40.103 4.635 -12.726 1.00 53.19 97 ASP A CA 1
ATOM 766 C C . ASP A 1 97 ? -40.562 4.650 -14.205 1.00 53.19 97 ASP A C 1
ATOM 768 O O . ASP A 1 97 ? -40.150 5.509 -14.983 1.00 53.19 97 ASP A O 1
ATOM 772 N N . PRO A 1 98 ? -41.598 3.863 -14.579 1.00 57.03 98 PRO A N 1
ATOM 773 C CA . PRO A 1 98 ? -42.439 4.152 -15.753 1.00 57.03 98 PRO A CA 1
ATOM 774 C C . PRO A 1 98 ? -43.305 5.430 -15.601 1.00 57.03 98 PRO A C 1
ATOM 776 O O . PRO A 1 98 ? -44.268 5.631 -16.340 1.00 57.03 98 PRO A O 1
ATOM 779 N N . SER A 1 99 ? -42.991 6.318 -14.654 1.00 60.78 99 SER A N 1
ATOM 780 C CA . SER A 1 99 ? -43.854 7.428 -14.230 1.00 60.78 99 SER A CA 1
ATOM 781 C C . SER A 1 99 ? -43.696 8.716 -15.056 1.00 60.78 99 SER A C 1
ATOM 783 O O . SER A 1 99 ? -44.358 9.709 -14.762 1.00 60.78 99 SER A O 1
ATOM 785 N N . PHE A 1 100 ? -42.865 8.721 -16.106 1.00 55.44 100 PHE A N 1
ATOM 786 C CA . PHE A 1 100 ? -42.621 9.900 -16.954 1.00 55.44 100 PHE A CA 1
ATOM 787 C C . PHE A 1 100 ? -43.150 9.763 -18.390 1.00 55.44 100 PHE A C 1
ATOM 789 O O . PHE A 1 100 ? -42.585 10.319 -19.329 1.00 55.44 100 PHE A O 1
ATOM 796 N N . ILE A 1 101 ? -44.269 9.061 -18.581 1.00 58.41 101 ILE A N 1
ATOM 797 C CA . ILE A 1 101 ? -45.114 9.305 -19.755 1.00 58.41 101 ILE A CA 1
ATOM 798 C C . ILE A 1 101 ? -46.139 10.364 -19.329 1.00 58.41 101 ILE A C 1
ATOM 800 O O . ILE A 1 101 ? -47.110 10.015 -18.653 1.00 58.41 101 ILE A O 1
ATOM 804 N N . PRO A 1 102 ? -45.957 11.660 -19.658 1.00 60.94 102 PRO A N 1
ATOM 805 C CA . PRO A 1 102 ? -47.032 12.627 -19.482 1.00 60.94 102 PRO A CA 1
ATOM 806 C C . PRO A 1 102 ? -48.258 12.102 -20.230 1.00 60.94 102 PRO A C 1
ATOM 808 O O . PRO A 1 102 ? -48.1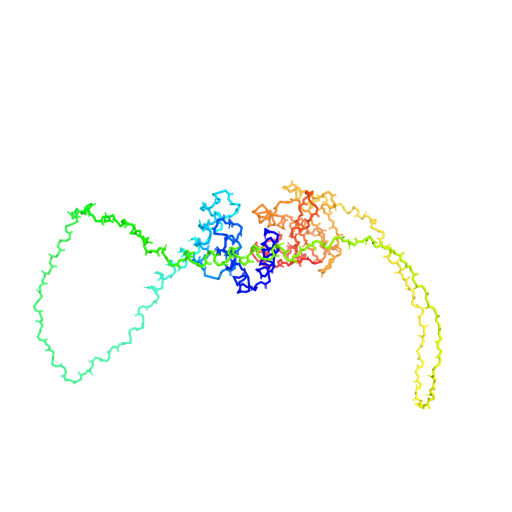42 11.664 -21.376 1.00 60.94 102 PRO A O 1
ATOM 811 N N . ALA A 1 103 ? -49.421 12.111 -19.575 1.00 59.12 103 ALA A N 1
ATOM 812 C CA . ALA A 1 103 ? -50.676 11.734 -20.209 1.00 59.12 103 ALA A CA 1
ATOM 813 C C . ALA A 1 103 ? -50.798 12.496 -21.535 1.00 59.12 103 ALA A C 1
ATOM 815 O O . ALA A 1 103 ? -50.890 13.726 -21.543 1.00 59.12 103 ALA A O 1
ATOM 816 N N . MET A 1 104 ? -50.729 11.774 -22.658 1.00 57.03 104 MET A N 1
ATOM 817 C CA . MET A 1 104 ? -50.900 12.388 -23.966 1.00 57.03 104 MET A CA 1
ATOM 818 C C . MET A 1 104 ? -52.270 13.078 -23.978 1.00 57.03 104 MET A C 1
ATOM 820 O O . MET A 1 104 ? -53.260 12.447 -23.599 1.00 57.03 104 MET A O 1
ATOM 824 N N . PRO A 1 105 ? -52.365 14.361 -24.365 1.00 63.44 105 PRO A N 1
ATOM 825 C CA . PRO A 1 105 ? -53.645 15.045 -24.440 1.00 63.44 105 PRO A CA 1
ATOM 826 C C . PRO A 1 105 ? -54.531 14.334 -25.470 1.00 63.44 105 PRO A C 1
ATOM 828 O O . PRO A 1 105 ? -54.292 14.407 -26.673 1.00 63.44 105 PRO A O 1
ATOM 831 N N . SER A 1 106 ? -55.565 13.644 -24.989 1.00 55.88 106 SER A N 1
ATOM 832 C CA . SER A 1 106 ? -56.482 12.797 -25.767 1.00 55.88 106 SER A CA 1
ATOM 833 C C . SER A 1 106 ? -57.424 13.549 -26.720 1.00 55.88 106 SER A C 1
ATOM 835 O O . SER A 1 106 ? -58.515 13.071 -27.016 1.00 55.88 106 SER A O 1
ATOM 837 N N . THR A 1 107 ? -57.043 14.716 -27.233 1.00 56.38 107 THR A N 1
ATOM 838 C CA . THR A 1 107 ? -57.900 15.484 -28.146 1.00 56.38 107 THR A CA 1
ATOM 839 C C . THR A 1 107 ? -57.050 16.278 -29.123 1.00 56.38 107 THR A C 1
ATOM 841 O O . THR A 1 107 ? -56.760 17.450 -28.907 1.00 56.38 107 THR A O 1
ATOM 844 N N . ILE A 1 108 ? -56.675 15.638 -30.228 1.00 57.50 108 ILE A N 1
ATOM 845 C CA . ILE A 1 108 ? -56.385 16.350 -31.473 1.00 57.50 108 ILE A CA 1
ATOM 846 C C . ILE A 1 108 ? -57.699 16.347 -32.267 1.00 57.50 108 ILE A C 1
ATOM 848 O O . ILE A 1 108 ? -58.121 15.287 -32.740 1.00 57.50 108 ILE A O 1
ATOM 852 N N . PRO A 1 109 ? -58.395 17.490 -32.391 1.00 60.91 109 PRO A N 1
ATOM 853 C CA . PRO A 1 109 ? -59.575 17.592 -33.237 1.00 60.91 109 PRO A CA 1
ATOM 854 C C . PRO A 1 109 ? -59.154 17.389 -34.697 1.00 60.91 109 PRO A C 1
ATOM 856 O O . PRO A 1 109 ? -58.314 18.129 -35.200 1.00 60.91 109 PRO A O 1
ATOM 859 N N . GLY A 1 110 ? -59.735 16.402 -35.383 1.00 65.88 110 GLY A N 1
ATOM 860 C CA . GLY A 1 110 ? -59.600 16.260 -36.839 1.00 65.88 110 GLY A CA 1
ATOM 861 C C . GLY A 1 110 ? -58.943 14.980 -37.352 1.00 65.88 110 GLY A C 1
ATOM 862 O O . GLY A 1 110 ? -58.850 14.819 -38.565 1.00 65.88 110 GLY A O 1
ATOM 863 N N . ILE A 1 111 ? -58.541 14.043 -36.488 1.00 50.88 111 ILE A N 1
ATOM 864 C CA . ILE A 1 111 ? -58.079 12.726 -36.949 1.00 50.88 111 ILE A CA 1
ATOM 865 C C . ILE A 1 111 ? -59.275 11.771 -36.985 1.00 50.88 111 ILE A C 1
ATOM 867 O O . ILE A 1 111 ? -59.748 11.295 -35.954 1.00 50.88 111 ILE A O 1
ATOM 871 N N . THR A 1 112 ? -59.811 11.528 -38.179 1.00 69.94 112 THR A N 1
ATOM 872 C CA . THR A 1 112 ? -60.827 10.499 -38.417 1.00 69.94 112 THR A CA 1
ATOM 873 C C . THR A 1 112 ? -60.242 9.138 -38.040 1.00 69.94 112 THR A C 1
ATOM 875 O O . THR A 1 112 ? -59.240 8.715 -38.614 1.00 69.94 112 THR A O 1
ATOM 878 N N . ALA A 1 113 ? -60.851 8.465 -37.061 1.00 56.72 113 ALA A N 1
ATOM 879 C CA . ALA A 1 113 ? -60.464 7.122 -36.655 1.00 56.72 113 ALA A CA 1
ATOM 880 C C . ALA A 1 113 ? -60.510 6.181 -37.869 1.00 56.72 113 ALA A C 1
ATOM 882 O O . ALA A 1 113 ? -61.557 6.007 -38.496 1.00 56.72 113 ALA A O 1
ATOM 883 N N . LEU A 1 114 ? -59.360 5.598 -38.210 1.00 63.00 114 LEU A N 1
ATOM 884 C CA . LEU A 1 114 ? -59.284 4.530 -39.199 1.00 63.00 114 LEU A CA 1
ATOM 885 C C . LEU A 1 114 ? -60.101 3.323 -38.701 1.00 63.00 114 LEU A C 1
ATOM 887 O O . LEU A 1 114 ? -60.121 3.055 -37.496 1.00 63.00 114 LEU A O 1
ATOM 891 N N . PRO A 1 115 ? -60.787 2.603 -39.605 1.00 76.38 115 PRO A N 1
ATOM 892 C CA . PRO A 1 115 ? -61.626 1.473 -39.237 1.00 76.38 115 PRO A CA 1
ATOM 893 C C . PRO A 1 115 ? -60.808 0.393 -38.509 1.00 76.38 115 PRO A C 1
ATOM 895 O O . PRO A 1 115 ? -59.632 0.192 -38.828 1.00 76.38 115 PRO A O 1
ATOM 898 N N . PRO A 1 116 ? -61.417 -0.312 -37.538 1.00 63.50 116 PRO A N 1
ATOM 899 C CA . PRO A 1 116 ? -60.735 -1.332 -36.756 1.00 63.50 116 PRO A CA 1
ATOM 900 C C . PRO A 1 116 ? -60.184 -2.417 -37.681 1.00 63.50 116 PRO A C 1
ATOM 902 O O . PRO A 1 116 ? -60.923 -3.055 -38.435 1.00 63.50 116 PRO A O 1
ATOM 905 N N . ARG A 1 117 ? -58.863 -2.614 -37.626 1.00 60.25 117 ARG A N 1
ATOM 906 C CA . ARG A 1 117 ? -58.192 -3.722 -38.306 1.00 60.25 117 ARG A CA 1
ATOM 907 C C . ARG A 1 117 ? -58.744 -5.029 -37.717 1.00 60.25 117 ARG A C 1
ATOM 909 O O . ARG A 1 117 ? -58.721 -5.172 -36.493 1.00 60.25 117 ARG A O 1
ATOM 916 N N . PRO A 1 118 ? -59.265 -5.959 -38.538 1.00 58.03 118 PRO A N 1
ATOM 917 C CA . PRO A 1 118 ? -59.817 -7.210 -38.039 1.00 58.03 118 PRO A CA 1
ATOM 918 C C . PRO A 1 118 ? -58.739 -7.979 -37.277 1.00 58.03 118 PRO A C 1
ATOM 920 O O . PRO A 1 118 ? -57.604 -8.100 -37.741 1.00 58.03 118 PRO A O 1
ATOM 923 N N . ALA A 1 119 ? -59.114 -8.457 -36.092 1.00 55.28 119 ALA A N 1
ATOM 924 C CA . ALA A 1 119 ? -58.274 -9.245 -35.210 1.00 55.28 119 ALA A CA 1
ATOM 925 C C . ALA A 1 119 ? -57.829 -10.527 -35.928 1.00 55.28 119 ALA A C 1
ATOM 927 O O . ALA A 1 119 ? -58.574 -11.500 -36.012 1.00 55.28 119 ALA A O 1
ATOM 928 N N . GLN A 1 120 ? -56.610 -10.517 -36.465 1.00 54.59 120 GLN A N 1
ATOM 929 C CA . GLN A 1 120 ? -55.902 -11.744 -36.798 1.00 54.59 120 GLN A CA 1
ATOM 930 C C . GLN A 1 120 ? -55.345 -12.306 -35.492 1.00 54.59 120 GLN A C 1
ATOM 932 O O . GLN A 1 120 ? -54.335 -11.833 -34.971 1.00 54.59 120 GLN A O 1
ATOM 937 N N . SER A 1 121 ? -56.056 -13.296 -34.954 1.00 55.69 121 SER A N 1
ATOM 938 C CA . SER A 1 121 ? -55.567 -14.214 -33.932 1.00 55.69 121 SER A CA 1
ATOM 939 C C . SER A 1 121 ? -54.312 -14.902 -34.464 1.00 55.69 121 SER A C 1
ATOM 941 O O . SER A 1 121 ? -54.392 -15.869 -35.220 1.00 55.69 121 SER A O 1
ATOM 943 N N . SER A 1 122 ? -53.157 -14.350 -34.114 1.00 47.47 122 SER A N 1
ATOM 944 C CA . SER A 1 122 ? -51.869 -14.990 -34.352 1.00 47.47 122 SER A CA 1
ATOM 945 C C . SER A 1 122 ? -51.615 -15.890 -33.152 1.00 47.47 122 SER A C 1
ATOM 947 O O . SER A 1 122 ? -51.000 -15.488 -32.169 1.00 47.47 122 SER A O 1
ATOM 949 N N . ASP A 1 123 ? -52.200 -17.079 -33.223 1.00 46.88 123 ASP A N 1
ATOM 950 C CA . ASP A 1 123 ? -51.769 -18.258 -32.485 1.00 46.88 123 ASP A CA 1
ATOM 951 C C . ASP A 1 123 ? -50.373 -18.618 -33.016 1.00 46.88 123 ASP A C 1
ATOM 953 O O . ASP A 1 123 ? -50.223 -19.364 -33.981 1.00 46.88 123 ASP A O 1
ATOM 957 N N . ILE A 1 124 ? -49.346 -17.942 -32.495 1.00 49.09 124 ILE A N 1
ATOM 958 C CA . ILE A 1 124 ? -47.951 -18.283 -32.769 1.00 49.09 124 ILE A CA 1
ATOM 959 C C . ILE A 1 124 ? -47.549 -19.250 -31.665 1.00 49.09 124 ILE A C 1
ATOM 961 O O . ILE A 1 124 ? -47.066 -18.853 -30.604 1.00 49.09 124 ILE A O 1
ATOM 965 N N . GLY A 1 125 ? -47.811 -20.531 -31.921 1.00 45.84 125 GLY A N 1
ATOM 966 C CA . GLY A 1 125 ? -47.166 -21.628 -31.222 1.00 45.84 125 GLY A CA 1
ATOM 967 C C . GLY A 1 125 ? -45.664 -21.515 -31.442 1.00 45.84 125 GLY A C 1
ATOM 968 O O . GLY A 1 125 ? -45.164 -21.803 -32.526 1.00 45.84 125 GLY A O 1
ATOM 969 N N . PHE A 1 126 ? -44.962 -21.041 -30.419 1.00 42.28 126 PHE A N 1
ATOM 970 C CA . PHE A 1 126 ? -43.510 -21.082 -30.352 1.00 42.28 126 PHE A CA 1
ATOM 971 C C . PHE A 1 126 ? -43.124 -22.533 -30.043 1.00 42.28 126 PHE A C 1
ATOM 973 O O . PHE A 1 126 ? -43.042 -22.944 -28.885 1.00 42.28 126 PHE A O 1
ATOM 980 N N . ASP A 1 127 ? -43.019 -23.336 -31.099 1.00 42.19 127 ASP A N 1
ATOM 981 C CA . ASP A 1 127 ? -42.411 -24.659 -31.060 1.00 42.19 127 ASP A CA 1
ATOM 982 C C . ASP A 1 127 ? -40.903 -24.467 -30.855 1.00 42.19 127 ASP A C 1
ATOM 984 O O . ASP A 1 127 ? -40.160 -24.124 -31.772 1.00 42.19 127 ASP A O 1
ATOM 988 N N . SER A 1 128 ? -40.467 -24.595 -29.602 1.00 53.00 128 SER A N 1
ATOM 989 C CA . SER A 1 128 ? -39.059 -24.580 -29.207 1.00 53.00 128 SER A CA 1
ATOM 990 C C . SER A 1 128 ? -38.376 -25.873 -29.654 1.00 53.00 128 SER A C 1
ATOM 992 O O . SER A 1 128 ? -38.092 -26.749 -28.837 1.00 53.00 128 SER A O 1
ATOM 994 N N . SER A 1 129 ? -38.117 -25.996 -30.951 1.00 51.22 129 SER A N 1
ATOM 995 C CA . SER A 1 129 ? -37.234 -27.021 -31.510 1.00 51.22 129 SER A CA 1
ATOM 996 C C . SER A 1 129 ? -36.612 -26.574 -32.838 1.00 51.22 129 SER A C 1
ATOM 998 O O . SER A 1 129 ? -36.555 -27.334 -33.796 1.00 51.22 129 SER A O 1
ATOM 1000 N N . GLU A 1 130 ? -36.114 -25.335 -32.904 1.00 52.62 130 GLU A N 1
ATOM 1001 C CA . GLU A 1 130 ? -35.292 -24.892 -34.034 1.00 52.62 130 GLU A CA 1
ATOM 1002 C C . GLU A 1 130 ? -33.808 -25.054 -33.686 1.00 52.62 130 GLU A C 1
ATOM 1004 O O . GLU A 1 130 ? -33.189 -24.260 -32.977 1.00 52.62 130 GLU A O 1
ATOM 1009 N N . GLU A 1 131 ? -33.307 -26.199 -34.136 1.00 54.41 131 GLU A N 1
ATOM 1010 C CA . GLU A 1 131 ? -31.918 -26.618 -34.253 1.00 54.41 131 GLU A CA 1
ATOM 1011 C C . GLU A 1 131 ? -31.074 -25.479 -34.850 1.00 54.41 131 GLU A C 1
ATOM 1013 O O . GLU A 1 131 ? -31.245 -25.088 -36.005 1.00 54.41 131 GLU A O 1
ATOM 1018 N N . LEU A 1 132 ? -30.193 -24.903 -34.029 1.00 60.44 132 LEU A N 1
ATOM 1019 C CA . LEU A 1 132 ? -29.216 -23.906 -34.457 1.00 60.44 132 LEU A CA 1
ATOM 1020 C C . LEU A 1 132 ? -28.259 -24.548 -35.479 1.00 60.44 132 LEU A C 1
ATOM 1022 O O . LEU A 1 132 ? -27.653 -25.568 -35.157 1.00 60.44 132 LEU A O 1
ATOM 1026 N N . PRO A 1 133 ? -28.085 -23.981 -36.686 1.00 55.19 133 PRO A N 1
ATOM 1027 C CA . PRO A 1 133 ? -27.060 -24.443 -37.612 1.00 55.19 133 PRO A CA 1
ATOM 1028 C C . PRO A 1 133 ? -25.661 -24.116 -37.063 1.00 55.19 133 PRO A C 1
ATOM 1030 O O . PRO A 1 133 ? -25.327 -22.949 -36.860 1.00 55.19 133 PRO A O 1
ATOM 1033 N N . ASP A 1 134 ? -24.842 -25.151 -36.865 1.00 58.06 134 ASP A N 1
ATOM 1034 C CA . ASP A 1 134 ? -23.460 -25.111 -36.347 1.00 58.06 134 ASP A CA 1
ATOM 1035 C C . ASP A 1 1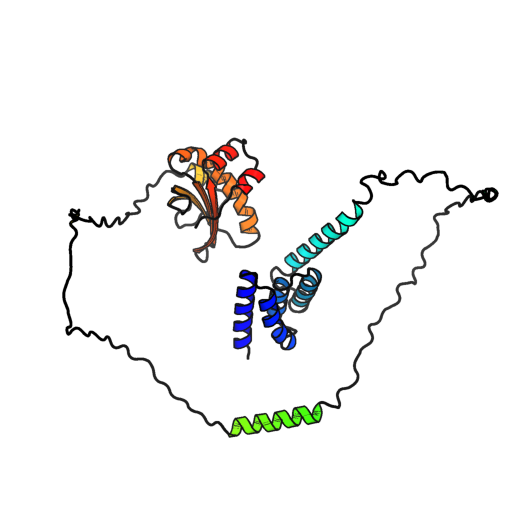34 ? -22.423 -24.454 -37.299 1.00 58.06 134 ASP A C 1
ATOM 1037 O O . ASP A 1 134 ? -21.233 -24.421 -36.994 1.00 58.06 134 ASP A O 1
ATOM 1041 N N . ASP A 1 135 ? -22.840 -23.876 -38.430 1.00 54.72 135 ASP A N 1
ATOM 1042 C CA . ASP A 1 135 ? -21.943 -23.495 -39.538 1.00 54.72 135 ASP A CA 1
ATOM 1043 C C . ASP A 1 135 ? -21.735 -21.973 -39.720 1.00 54.72 135 ASP A C 1
ATOM 1045 O O . ASP A 1 135 ? -21.477 -21.512 -40.830 1.00 54.72 135 ASP A O 1
ATOM 1049 N N . MET A 1 136 ? -21.840 -21.157 -38.662 1.00 49.25 136 MET A N 1
ATOM 1050 C CA . MET A 1 136 ? -21.658 -19.690 -38.764 1.00 49.25 136 MET A CA 1
ATOM 1051 C C . MET A 1 136 ? -20.425 -19.118 -38.045 1.00 49.25 136 MET A C 1
ATOM 1053 O O . MET A 1 136 ? -20.348 -17.913 -37.810 1.00 49.25 136 MET A O 1
ATOM 1057 N N . PHE A 1 137 ? -19.431 -19.956 -37.743 1.00 53.34 137 PHE A N 1
ATOM 1058 C CA . PHE A 1 137 ? -18.075 -19.481 -37.458 1.00 53.34 137 PHE A CA 1
ATOM 1059 C C . PHE A 1 137 ? -17.287 -19.410 -38.767 1.00 53.34 137 PHE A C 1
ATOM 1061 O O . PHE A 1 137 ? -16.527 -20.316 -39.104 1.00 53.34 137 PHE A O 1
ATOM 1068 N N . ASP A 1 138 ? -17.513 -18.327 -39.513 1.00 48.53 138 ASP A N 1
ATOM 1069 C CA . ASP A 1 138 ? -16.615 -17.912 -40.584 1.00 48.53 138 ASP A CA 1
ATOM 1070 C C . ASP A 1 138 ? -15.224 -17.658 -39.986 1.00 48.53 138 ASP A C 1
ATOM 1072 O O . ASP A 1 138 ? -15.028 -16.843 -39.081 1.00 48.53 138 ASP A O 1
ATOM 1076 N N . ASP A 1 139 ? -14.269 -18.418 -40.502 1.00 49.19 139 ASP A N 1
ATOM 1077 C CA . ASP A 1 139 ? -12.837 -18.341 -40.263 1.00 49.19 139 ASP A CA 1
ATOM 1078 C C . ASP A 1 139 ? -12.335 -16.983 -40.799 1.00 49.19 139 ASP A C 1
ATOM 1080 O O . ASP A 1 139 ? -11.938 -16.852 -41.960 1.00 49.19 139 ASP A O 1
ATOM 1084 N N . GLU A 1 140 ? -12.404 -15.926 -39.980 1.00 45.53 140 GLU A N 1
ATOM 1085 C CA . GLU A 1 140 ? -11.721 -14.655 -40.250 1.00 45.53 140 GLU A CA 1
ATOM 1086 C C . GLU A 1 140 ? -10.203 -14.880 -40.162 1.00 45.53 140 GLU A C 1
ATOM 1088 O O . GLU A 1 140 ? -9.540 -14.606 -39.160 1.00 45.53 140 GLU A O 1
ATOM 1093 N N . THR A 1 141 ? -9.625 -15.389 -41.249 1.00 56.44 141 THR A N 1
ATOM 1094 C CA . THR A 1 141 ? -8.178 -15.399 -41.444 1.00 56.44 141 THR A CA 1
ATOM 1095 C C . THR A 1 141 ? -7.688 -13.953 -41.613 1.00 56.44 141 THR A C 1
ATOM 1097 O O . THR A 1 141 ? -8.106 -13.287 -42.565 1.00 56.44 141 THR A O 1
ATOM 1100 N N . PRO A 1 142 ? -6.792 -13.434 -40.751 1.00 51.34 142 PRO A N 1
ATOM 1101 C CA . PRO A 1 142 ? -6.281 -12.074 -40.881 1.00 51.34 142 PRO A CA 1
ATOM 1102 C C . PRO A 1 142 ? -5.381 -11.948 -42.118 1.00 51.34 142 PRO A C 1
ATOM 1104 O O . PRO A 1 142 ? -4.353 -12.620 -42.237 1.00 51.34 142 PRO A O 1
ATOM 1107 N N . GLU A 1 143 ? -5.754 -11.066 -43.047 1.00 44.50 143 GLU A N 1
ATOM 1108 C CA . GLU A 1 143 ? -4.963 -10.793 -44.248 1.00 44.50 143 GLU A CA 1
ATOM 1109 C C . GLU A 1 143 ? -3.592 -10.152 -43.921 1.00 44.50 143 GLU A C 1
ATOM 1111 O O . GLU A 1 143 ? -3.513 -9.169 -43.175 1.00 44.50 143 GLU A O 1
ATOM 1116 N N . PRO A 1 144 ? -2.484 -10.632 -44.521 1.00 51.06 144 PRO A N 1
ATOM 1117 C CA . PRO A 1 144 ? -1.161 -10.046 -44.339 1.00 51.06 144 PRO A CA 1
ATOM 1118 C C . PRO A 1 144 ? -0.951 -8.810 -45.232 1.00 51.06 144 PRO A C 1
ATOM 1120 O O . PRO A 1 144 ? -0.640 -8.907 -46.423 1.00 51.06 144 PRO A O 1
ATOM 1123 N N . PHE A 1 145 ? -0.998 -7.621 -44.633 1.00 44.12 145 PHE A N 1
ATOM 1124 C CA . PHE A 1 145 ? -0.540 -6.371 -45.251 1.00 44.12 145 PHE A CA 1
ATOM 1125 C C . PHE A 1 145 ? 1.000 -6.324 -45.372 1.00 44.12 145 PHE A C 1
ATOM 1127 O O . PHE A 1 145 ? 1.683 -5.658 -44.598 1.00 44.12 145 PHE A O 1
ATOM 1134 N N . TYR A 1 146 ? 1.574 -7.001 -46.374 1.00 57.19 146 TYR A N 1
ATOM 1135 C CA . TYR A 1 146 ? 3.008 -6.913 -46.706 1.00 57.19 146 TYR A CA 1
ATOM 1136 C C . TYR A 1 146 ? 3.259 -6.705 -48.205 1.00 57.19 146 TYR A C 1
ATOM 1138 O O . TYR A 1 146 ? 3.624 -7.640 -48.910 1.00 57.19 146 TYR A O 1
ATOM 1146 N N . ARG A 1 147 ? 3.145 -5.465 -48.706 1.00 47.88 147 ARG A N 1
ATOM 1147 C CA . ARG A 1 147 ? 3.809 -4.969 -49.943 1.00 47.88 147 ARG A CA 1
ATOM 1148 C C . ARG A 1 147 ? 3.939 -3.437 -49.802 1.00 47.88 147 ARG A C 1
ATOM 1150 O O . ARG A 1 147 ? 2.918 -2.787 -49.657 1.00 47.88 147 ARG A O 1
ATOM 1157 N N . ARG A 1 148 ? 5.091 -2.744 -49.833 1.00 55.97 148 ARG A N 1
ATOM 1158 C CA . ARG A 1 148 ? 6.341 -2.879 -50.615 1.00 55.97 148 ARG A CA 1
ATOM 1159 C C . ARG A 1 148 ? 7.498 -2.070 -49.958 1.00 55.97 148 ARG A C 1
ATOM 1161 O O . ARG A 1 148 ? 7.274 -0.895 -49.676 1.00 55.97 148 ARG A O 1
ATOM 1168 N N . PRO A 1 149 ? 8.746 -2.579 -49.849 1.00 50.09 149 PRO A N 1
ATOM 1169 C CA . PRO A 1 149 ? 9.909 -1.780 -49.449 1.00 50.09 149 PRO A CA 1
ATOM 1170 C C . PRO A 1 149 ? 10.980 -1.745 -50.557 1.00 50.09 149 PRO A C 1
ATOM 1172 O O . PRO A 1 149 ? 11.977 -2.453 -50.493 1.00 50.09 149 PRO A O 1
ATOM 1175 N N . LEU A 1 150 ? 10.798 -0.923 -51.595 1.00 54.47 150 LEU A N 1
ATOM 1176 C CA . LEU A 1 150 ? 11.870 -0.655 -52.578 1.00 54.47 150 LEU A CA 1
ATOM 1177 C C . LEU A 1 150 ? 12.362 0.799 -52.574 1.00 54.47 150 LEU A C 1
ATOM 1179 O O . LEU A 1 150 ? 13.294 1.127 -53.298 1.00 54.47 150 LEU A O 1
ATOM 1183 N N . PHE A 1 151 ? 11.802 1.662 -51.721 1.00 59.25 151 PHE A N 1
ATOM 1184 C CA . PHE A 1 151 ? 12.172 3.082 -51.672 1.00 59.25 151 PHE A CA 1
ATOM 1185 C C . PHE A 1 151 ? 13.254 3.439 -50.636 1.00 59.25 151 PHE A C 1
ATOM 1187 O O . PHE A 1 151 ? 13.827 4.520 -50.723 1.00 59.25 151 PHE A O 1
ATOM 1194 N N . TYR A 1 152 ? 13.588 2.551 -49.689 1.00 72.06 152 TYR A N 1
ATOM 1195 C CA . TYR A 1 152 ? 14.497 2.886 -48.575 1.00 72.06 152 TYR A CA 1
ATOM 1196 C C . TYR A 1 152 ? 15.975 2.542 -48.810 1.00 72.06 152 TYR A C 1
ATOM 1198 O O . TYR A 1 152 ? 16.841 3.047 -48.097 1.00 72.06 152 TYR A O 1
ATOM 1206 N N . ILE A 1 153 ? 16.291 1.741 -49.831 1.00 76.44 153 ILE A N 1
ATOM 1207 C CA . ILE A 1 153 ? 17.670 1.327 -50.140 1.00 76.44 153 ILE A CA 1
ATOM 1208 C C . ILE A 1 153 ? 18.621 2.521 -50.402 1.00 76.44 153 ILE A C 1
ATOM 1210 O O . ILE A 1 153 ? 19.707 2.518 -49.821 1.00 76.44 153 ILE A O 1
ATOM 1214 N N . PRO A 1 154 ? 18.260 3.577 -51.167 1.00 76.31 154 PRO A N 1
ATOM 1215 C CA . PRO A 1 154 ? 19.178 4.705 -51.369 1.00 76.31 154 PRO A CA 1
ATOM 1216 C C . PRO A 1 154 ? 19.358 5.580 -50.114 1.00 76.31 154 PRO A C 1
ATOM 1218 O O . PRO A 1 154 ? 20.380 6.248 -49.962 1.00 76.31 154 PRO A O 1
ATOM 1221 N N . LEU A 1 155 ? 18.388 5.572 -49.193 1.00 82.31 155 LEU A N 1
ATOM 1222 C CA . LEU A 1 155 ? 18.407 6.413 -47.991 1.00 82.31 155 LEU A CA 1
ATOM 1223 C C . LEU A 1 155 ? 19.311 5.806 -46.906 1.00 82.31 155 LEU A C 1
ATOM 1225 O O . LEU A 1 155 ? 20.086 6.516 -46.265 1.00 82.31 155 LEU A O 1
ATOM 1229 N N . ILE A 1 156 ? 19.295 4.475 -46.782 1.00 83.88 156 ILE A N 1
ATOM 1230 C CA . ILE A 1 156 ? 20.176 3.730 -45.872 1.00 83.88 156 ILE A CA 1
ATOM 1231 C C . ILE A 1 156 ? 21.643 3.821 -46.332 1.00 83.88 156 ILE A C 1
ATOM 1233 O O . ILE A 1 156 ? 22.530 4.002 -45.496 1.00 83.88 156 ILE A O 1
ATOM 1237 N N . SER A 1 157 ? 21.924 3.779 -47.645 1.00 88.62 157 SER A N 1
ATOM 1238 C CA . SER A 1 157 ? 23.307 3.919 -48.133 1.00 88.62 157 SER A CA 1
ATOM 1239 C C . SER A 1 157 ? 23.886 5.312 -47.872 1.00 88.62 157 SER A C 1
ATOM 1241 O O . SER A 1 157 ? 25.065 5.431 -47.544 1.00 88.62 157 SER A O 1
ATOM 1243 N N . LEU A 1 158 ? 23.068 6.368 -47.971 1.00 91.25 158 LEU A N 1
ATOM 1244 C CA . LEU A 1 158 ? 23.499 7.738 -47.676 1.00 91.25 158 LEU A CA 1
ATOM 1245 C C . LEU A 1 158 ? 23.884 7.901 -46.195 1.00 91.25 158 LEU A C 1
ATOM 1247 O O . LEU A 1 158 ? 24.919 8.491 -45.884 1.00 91.25 158 LEU A O 1
ATOM 1251 N N . PHE A 1 159 ? 23.086 7.331 -45.287 1.00 90.44 159 PHE A N 1
ATOM 1252 C CA . PHE A 1 159 ? 23.352 7.386 -43.847 1.00 90.44 159 PHE A CA 1
ATOM 1253 C C . PHE A 1 159 ? 24.641 6.655 -43.454 1.00 90.44 159 PHE A C 1
ATOM 1255 O O . PHE A 1 159 ? 25.406 7.160 -42.630 1.00 90.44 159 PHE A O 1
ATOM 1262 N N . LEU A 1 160 ? 24.924 5.510 -44.082 1.00 91.69 160 LEU A N 1
ATOM 1263 C CA . LEU A 1 160 ? 26.161 4.762 -43.842 1.00 91.69 160 LEU A CA 1
ATOM 1264 C C . LEU A 1 160 ? 27.414 5.543 -44.266 1.00 91.69 160 LEU A C 1
ATOM 1266 O O . LEU A 1 160 ? 28.420 5.516 -43.556 1.00 91.69 160 LEU A O 1
ATOM 1270 N N . ILE A 1 161 ? 27.348 6.288 -45.373 1.00 91.62 161 ILE A N 1
ATOM 1271 C CA . ILE A 1 161 ? 28.466 7.126 -45.837 1.00 91.62 161 ILE A CA 1
ATOM 1272 C C . ILE A 1 161 ? 28.722 8.285 -44.859 1.00 91.62 161 ILE A C 1
ATOM 1274 O O . ILE A 1 161 ? 29.875 8.575 -44.535 1.00 91.62 161 ILE A O 1
ATOM 1278 N N . ILE A 1 162 ? 27.663 8.914 -44.335 1.00 90.50 162 ILE A N 1
ATOM 1279 C CA . ILE A 1 162 ? 27.779 10.008 -43.355 1.00 90.50 162 ILE A CA 1
ATOM 1280 C C . ILE A 1 162 ? 28.359 9.500 -42.027 1.00 90.50 162 ILE A C 1
ATOM 1282 O O . ILE A 1 162 ? 29.253 10.135 -41.465 1.00 90.50 162 ILE A O 1
ATOM 1286 N N . ALA A 1 163 ? 27.907 8.340 -41.544 1.00 85.69 163 ALA A N 1
ATOM 1287 C CA . ALA A 1 163 ? 28.422 7.744 -40.313 1.00 85.69 163 ALA A CA 1
ATOM 1288 C C . ALA A 1 163 ? 29.924 7.420 -40.415 1.00 85.69 163 ALA A C 1
ATOM 1290 O O . ALA A 1 163 ? 30.681 7.707 -39.486 1.00 85.69 163 ALA A O 1
ATOM 1291 N N . LEU A 1 164 ? 30.375 6.901 -41.563 1.00 87.88 164 LEU A N 1
ATOM 1292 C CA . LEU A 1 164 ? 31.791 6.607 -41.793 1.00 87.88 164 LEU A CA 1
ATOM 1293 C C . LEU A 1 164 ? 32.651 7.884 -41.810 1.00 87.88 164 LEU A C 1
ATOM 1295 O O . LEU A 1 164 ? 33.756 7.893 -41.268 1.00 87.88 164 LEU A O 1
ATOM 1299 N N . ALA A 1 165 ? 32.132 8.983 -42.369 1.00 86.19 165 ALA A N 1
ATOM 1300 C CA . ALA A 1 165 ? 32.832 10.267 -42.389 1.00 86.19 165 ALA A CA 1
ATOM 1301 C C . ALA A 1 165 ? 33.041 10.850 -40.976 1.00 86.19 165 ALA A C 1
ATOM 1303 O O . ALA A 1 165 ? 34.096 11.417 -40.696 1.00 86.19 165 ALA A O 1
ATOM 1304 N N . ILE A 1 166 ? 32.081 10.669 -40.061 1.00 80.56 166 ILE A N 1
ATOM 1305 C CA . ILE A 1 166 ? 32.170 11.187 -38.683 1.00 80.56 166 ILE A CA 1
ATOM 1306 C C . ILE A 1 166 ? 33.252 10.456 -37.871 1.00 80.56 166 ILE A C 1
ATOM 1308 O O . ILE A 1 166 ? 33.957 11.092 -37.084 1.00 80.56 166 ILE A O 1
ATOM 1312 N N . VAL A 1 167 ? 33.431 9.150 -38.088 1.00 80.00 167 VAL A N 1
ATOM 1313 C CA . VAL A 1 167 ? 34.436 8.341 -37.372 1.00 80.00 167 VAL A CA 1
ATOM 1314 C C . VAL A 1 167 ? 35.868 8.731 -37.757 1.00 80.00 167 VAL A C 1
ATOM 1316 O O . VAL A 1 167 ? 36.762 8.676 -36.917 1.00 80.00 167 VAL A O 1
ATOM 1319 N N . ILE A 1 168 ? 36.096 9.196 -38.988 1.00 78.75 168 ILE A N 1
ATOM 1320 C CA . ILE A 1 168 ? 37.437 9.595 -39.449 1.00 78.75 168 ILE A CA 1
ATOM 1321 C C . ILE A 1 168 ? 37.849 10.974 -38.891 1.00 78.75 168 ILE A C 1
ATOM 1323 O O . ILE A 1 168 ? 39.038 11.245 -38.738 1.00 78.75 168 ILE A O 1
ATOM 1327 N N . ILE A 1 169 ? 36.896 11.847 -38.542 1.00 72.31 169 ILE A N 1
ATOM 1328 C CA . ILE A 1 169 ? 37.189 13.258 -38.218 1.00 72.31 169 ILE A CA 1
ATOM 1329 C C . ILE A 1 169 ? 37.521 13.493 -36.728 1.00 72.31 169 ILE A C 1
ATOM 1331 O O . ILE A 1 169 ? 38.076 14.539 -36.395 1.00 72.31 169 ILE A O 1
ATOM 1335 N N . LYS A 1 170 ? 37.255 12.551 -35.809 1.00 64.94 170 LYS A N 1
ATOM 1336 C CA . LYS A 1 170 ? 37.501 12.772 -34.365 1.00 64.94 170 LYS A CA 1
ATOM 1337 C C . LYS A 1 170 ? 38.477 11.770 -33.734 1.00 64.94 170 LYS A C 1
ATOM 1339 O O . LYS A 1 170 ? 38.030 10.793 -33.134 1.00 64.94 170 LYS A O 1
ATOM 1344 N N . PRO A 1 171 ? 39.798 12.025 -33.764 1.00 53.78 171 PRO A N 1
ATOM 1345 C CA . PRO A 1 171 ? 40.728 11.298 -32.917 1.00 53.78 171 PRO A CA 1
ATOM 1346 C C . PRO A 1 171 ? 40.699 11.858 -31.482 1.00 53.78 171 PRO A C 1
ATOM 1348 O O . PRO A 1 171 ? 40.924 13.041 -31.246 1.00 53.78 171 PRO A O 1
ATOM 1351 N N . PHE A 1 172 ? 40.368 10.965 -30.549 1.00 57.56 172 PHE A N 1
ATOM 1352 C CA . PHE A 1 172 ? 40.716 10.907 -29.123 1.00 57.56 172 PHE A CA 1
ATOM 1353 C C . PHE A 1 172 ? 41.370 12.141 -28.466 1.00 57.56 172 PHE A C 1
ATOM 1355 O O . PHE A 1 172 ? 42.558 12.399 -28.641 1.00 57.56 172 PHE A O 1
ATOM 1362 N N . ALA A 1 173 ? 40.634 12.778 -27.548 1.00 45.53 173 ALA A N 1
ATOM 1363 C CA . ALA A 1 173 ? 41.198 13.559 -26.447 1.00 45.53 173 ALA A CA 1
ATOM 1364 C C . ALA A 1 173 ? 40.898 12.833 -25.122 1.00 45.53 173 ALA A C 1
ATOM 1366 O O . ALA A 1 173 ? 39.814 12.961 -24.560 1.00 45.53 173 ALA A O 1
ATOM 1367 N N . VAL A 1 174 ? 41.856 12.029 -24.655 1.00 56.81 174 VAL A N 1
ATOM 1368 C CA . VAL A 1 174 ? 41.852 11.392 -23.330 1.00 56.81 174 VAL A CA 1
ATOM 1369 C C . VAL A 1 174 ? 42.802 12.182 -22.437 1.00 56.81 174 VAL A C 1
ATOM 1371 O O . VAL A 1 174 ? 44.009 12.119 -22.650 1.00 56.81 174 VAL A O 1
ATOM 1374 N N . ASN A 1 175 ? 42.272 12.939 -21.471 1.00 61.50 175 ASN A N 1
ATOM 1375 C CA . ASN A 1 175 ? 42.935 13.232 -20.193 1.00 61.50 175 ASN A CA 1
ATOM 1376 C C . ASN A 1 175 ? 42.060 14.127 -19.305 1.00 61.50 175 ASN A C 1
ATOM 1378 O O . ASN A 1 175 ? 41.721 15.243 -19.694 1.00 61.50 175 ASN A O 1
ATOM 1382 N N . SER A 1 176 ? 41.781 13.694 -18.075 1.00 57.44 176 SER A N 1
ATOM 1383 C CA . SER A 1 176 ? 41.590 14.611 -16.942 1.00 57.44 176 SER A CA 1
ATOM 1384 C C . SER A 1 176 ? 41.917 13.903 -15.616 1.00 57.44 176 SER A C 1
ATOM 1386 O O . SER A 1 176 ? 41.413 12.802 -15.390 1.00 57.44 176 SER A O 1
ATOM 1388 N N . PRO A 1 177 ? 42.787 14.496 -14.773 1.00 57.34 177 PRO A N 1
ATOM 1389 C CA . PRO A 1 177 ? 43.250 13.927 -13.510 1.00 57.34 177 PRO A CA 1
ATOM 1390 C C . PRO A 1 177 ? 42.350 14.290 -12.311 1.00 57.34 177 PRO A C 1
ATOM 1392 O O . PRO A 1 177 ? 41.497 15.170 -12.388 1.00 57.34 177 PRO A O 1
ATOM 1395 N N . ALA A 1 178 ? 42.575 13.576 -11.204 1.00 50.31 178 ALA A N 1
ATOM 1396 C CA . ALA A 1 178 ? 41.830 13.606 -9.942 1.00 50.31 178 ALA A CA 1
ATOM 1397 C C . ALA A 1 178 ? 41.841 14.966 -9.191 1.00 50.31 178 ALA A C 1
ATOM 1399 O O . ALA A 1 178 ? 42.791 15.738 -9.344 1.00 50.31 178 ALA A O 1
ATOM 1400 N N . PRO A 1 179 ? 40.833 15.245 -8.333 1.00 61.72 179 PRO A N 1
ATOM 1401 C CA . PRO A 1 179 ? 40.726 16.502 -7.589 1.00 61.72 179 PRO A CA 1
ATOM 1402 C C . PRO A 1 179 ? 41.557 16.526 -6.292 1.00 61.72 179 PRO A C 1
ATOM 1404 O O . PRO A 1 179 ? 41.585 15.562 -5.527 1.00 61.72 179 PRO A O 1
ATOM 1407 N N . ILE A 1 180 ? 42.188 17.676 -6.033 1.00 60.84 180 ILE A N 1
ATOM 1408 C CA . ILE A 1 180 ? 42.905 18.034 -4.799 1.00 60.84 180 ILE A CA 1
ATOM 1409 C C . ILE A 1 180 ? 42.020 18.987 -3.982 1.00 60.84 180 ILE A C 1
ATOM 1411 O O . ILE A 1 180 ? 41.417 19.907 -4.530 1.00 60.84 180 ILE A O 1
ATOM 1415 N N . ILE A 1 181 ? 41.961 18.759 -2.670 1.00 60.44 181 ILE A N 1
ATOM 1416 C CA . ILE A 1 181 ? 41.206 19.531 -1.677 1.00 60.44 181 ILE A CA 1
ATOM 1417 C C . ILE A 1 181 ? 42.146 20.578 -1.055 1.00 60.44 181 ILE A C 1
ATOM 1419 O O . ILE A 1 181 ? 43.219 20.209 -0.580 1.00 60.44 181 ILE A O 1
ATOM 1423 N N . THR A 1 182 ? 41.738 21.850 -0.990 1.00 50.00 182 THR A N 1
ATOM 1424 C CA . THR A 1 182 ? 42.459 22.908 -0.251 1.00 50.00 182 THR A CA 1
ATOM 1425 C C . THR A 1 182 ? 41.466 23.751 0.562 1.00 50.00 182 THR A C 1
ATOM 1427 O O . THR A 1 182 ? 40.453 24.167 -0.001 1.00 50.00 182 THR A O 1
ATOM 1430 N N . PRO A 1 183 ? 41.721 24.045 1.854 1.00 60.19 183 PRO A N 1
ATOM 1431 C CA . PRO A 1 183 ? 40.904 24.958 2.651 1.00 60.19 183 PRO A CA 1
ATOM 1432 C C . PRO A 1 183 ? 41.422 26.400 2.530 1.00 60.19 183 PRO A C 1
ATOM 1434 O O . PRO A 1 183 ? 42.625 26.636 2.642 1.00 60.19 183 PRO A O 1
ATOM 1437 N N . GLN A 1 184 ? 40.528 27.378 2.355 1.00 50.78 184 GLN A N 1
ATOM 1438 C CA . GLN A 1 184 ? 40.892 28.797 2.349 1.00 50.78 184 GLN A CA 1
ATOM 1439 C C . GLN A 1 184 ? 40.175 29.559 3.467 1.00 50.78 184 GLN A C 1
ATOM 1441 O O . GLN A 1 184 ? 38.982 29.838 3.419 1.00 50.78 184 GLN A O 1
ATOM 1446 N N . ASN A 1 185 ? 40.976 29.888 4.476 1.00 59.19 185 ASN A N 1
ATOM 1447 C CA . ASN A 1 185 ? 40.747 30.891 5.504 1.00 59.19 185 ASN A CA 1
ATOM 1448 C C . ASN A 1 185 ? 41.085 32.274 4.915 1.00 59.19 185 ASN A C 1
ATOM 1450 O O . ASN A 1 185 ? 42.164 32.435 4.342 1.00 59.19 185 ASN A O 1
ATOM 1454 N N . THR A 1 186 ? 40.216 33.280 5.029 1.00 55.34 186 THR A N 1
ATOM 1455 C CA . THR A 1 186 ? 40.580 34.686 4.764 1.00 55.34 186 THR A CA 1
ATOM 1456 C C . THR A 1 186 ? 39.709 35.618 5.602 1.00 55.34 186 THR A C 1
ATOM 1458 O O . THR A 1 186 ? 38.497 35.704 5.421 1.00 55.34 186 THR A O 1
ATOM 1461 N N . GLN A 1 187 ? 40.367 36.315 6.525 1.00 55.59 187 GLN A N 1
ATOM 1462 C CA . GLN A 1 187 ? 39.846 37.416 7.324 1.00 55.59 187 GLN A CA 1
ATOM 1463 C C . GLN A 1 187 ? 40.225 38.771 6.699 1.00 55.59 187 GLN A C 1
ATOM 1465 O O . GLN A 1 187 ? 41.350 38.948 6.240 1.00 55.59 187 GLN A O 1
ATOM 1470 N N . ALA A 1 188 ? 39.298 39.719 6.873 1.00 55.12 188 ALA A N 1
ATOM 1471 C CA . ALA A 1 188 ? 39.479 41.128 7.249 1.00 55.12 188 ALA A CA 1
ATOM 1472 C C . ALA A 1 188 ? 39.676 42.258 6.206 1.00 55.12 188 ALA A C 1
ATOM 1474 O O . ALA A 1 188 ? 40.649 42.312 5.462 1.00 55.12 188 ALA A O 1
ATOM 1475 N N . ALA A 1 189 ? 38.808 43.265 6.434 1.00 52.94 189 ALA A N 1
ATOM 1476 C CA . ALA A 1 189 ? 38.946 44.726 6.302 1.00 52.94 189 ALA A CA 1
ATOM 1477 C C . ALA A 1 189 ? 38.479 45.370 4.972 1.00 52.94 189 ALA A C 1
ATOM 1479 O O . ALA A 1 189 ? 38.632 44.773 3.920 1.00 52.94 189 ALA A O 1
ATOM 1480 N N . LEU A 1 190 ? 37.885 46.575 4.915 1.00 49.03 190 LEU A N 1
ATOM 1481 C CA . LEU A 1 190 ? 37.908 47.749 5.806 1.00 49.03 190 LEU A CA 1
ATOM 1482 C C . LEU A 1 190 ? 36.780 48.742 5.362 1.00 49.03 190 LEU A C 1
ATOM 1484 O O . LEU A 1 190 ? 36.514 48.823 4.171 1.00 49.03 190 LEU A O 1
ATOM 1488 N N . LEU A 1 191 ? 36.183 49.470 6.324 1.00 47.72 191 LEU A N 1
ATOM 1489 C CA . LEU A 1 191 ? 35.459 50.775 6.294 1.00 47.72 191 LEU A CA 1
ATOM 1490 C C . LEU A 1 191 ? 34.470 51.154 5.159 1.00 47.72 191 LEU A C 1
ATOM 1492 O O . LEU A 1 191 ? 34.856 51.262 4.006 1.00 47.72 191 LEU A O 1
ATOM 1496 N N . GLU A 1 192 ? 33.266 51.610 5.542 1.00 49.69 192 GLU A N 1
ATOM 1497 C CA . GLU A 1 192 ? 32.895 53.047 5.574 1.00 49.69 192 GLU A CA 1
ATOM 1498 C C . GLU A 1 192 ? 31.552 53.280 6.312 1.00 49.69 192 GLU A C 1
ATOM 1500 O O . GLU A 1 192 ? 30.589 52.532 6.160 1.00 49.69 192 GLU A O 1
ATOM 1505 N N . THR A 1 193 ? 31.516 54.321 7.150 1.00 55.84 193 THR A N 1
ATOM 1506 C CA . THR A 1 193 ? 30.341 54.931 7.810 1.00 55.84 193 THR A CA 1
ATOM 1507 C C . THR A 1 193 ? 29.882 56.165 7.012 1.00 55.84 193 THR A C 1
ATOM 1509 O O . THR A 1 193 ? 30.711 56.778 6.339 1.00 55.84 193 THR A O 1
ATOM 1512 N N . PRO A 1 194 ? 28.599 56.587 7.095 1.00 63.22 194 PRO A N 1
ATOM 1513 C CA . PRO A 1 194 ? 28.282 57.705 8.000 1.00 63.22 194 PRO A CA 1
ATOM 1514 C C . PRO A 1 194 ? 26.897 57.659 8.700 1.00 63.22 194 PRO A C 1
ATOM 1516 O O . PRO A 1 194 ? 25.869 57.352 8.110 1.00 63.22 194 PRO A O 1
ATOM 1519 N N . THR A 1 195 ? 26.932 58.024 9.986 1.00 56.59 195 THR A N 1
ATOM 1520 C CA . THR A 1 195 ? 26.130 59.036 10.715 1.00 56.59 195 THR A CA 1
ATOM 1521 C C . THR A 1 195 ? 24.597 59.165 10.538 1.00 56.59 195 THR A C 1
ATOM 1523 O O . THR A 1 195 ? 24.113 59.884 9.674 1.00 56.59 195 THR A O 1
ATOM 1526 N N . THR A 1 196 ? 23.878 58.529 11.473 1.00 51.44 196 THR A N 1
ATOM 1527 C CA . THR A 1 196 ? 22.970 59.049 12.540 1.00 51.44 196 THR A CA 1
ATOM 1528 C C . THR A 1 196 ? 21.961 60.204 12.333 1.00 51.44 196 THR A C 1
ATOM 1530 O O . THR A 1 196 ? 22.358 61.357 12.235 1.00 51.44 196 THR A O 1
ATOM 1533 N N . GLU A 1 197 ? 20.668 59.899 12.558 1.00 51.25 197 GLU A N 1
ATOM 1534 C CA . GLU A 1 197 ? 19.607 60.686 13.256 1.00 51.25 197 GLU A CA 1
ATOM 1535 C C . GLU A 1 197 ? 18.363 59.763 13.390 1.00 51.25 197 GLU A C 1
ATOM 1537 O O . GLU A 1 197 ? 18.085 59.026 12.455 1.00 51.25 197 GLU A O 1
ATOM 1542 N N . ALA A 1 198 ? 17.519 59.668 14.421 1.00 51.09 198 ALA A N 1
ATOM 1543 C CA . ALA A 1 198 ? 17.447 60.096 15.813 1.00 51.09 198 ALA A CA 1
ATOM 1544 C C . ALA A 1 198 ? 16.304 59.291 16.499 1.00 51.09 198 ALA A C 1
ATOM 1546 O O . ALA A 1 198 ? 15.331 58.923 15.851 1.00 51.09 198 ALA A O 1
ATOM 1547 N N . LEU A 1 199 ? 16.436 59.085 17.819 1.00 46.56 199 LEU A N 1
ATOM 1548 C CA . LEU A 1 199 ? 15.412 58.809 18.849 1.00 46.56 199 LEU A CA 1
ATOM 1549 C C . LEU A 1 199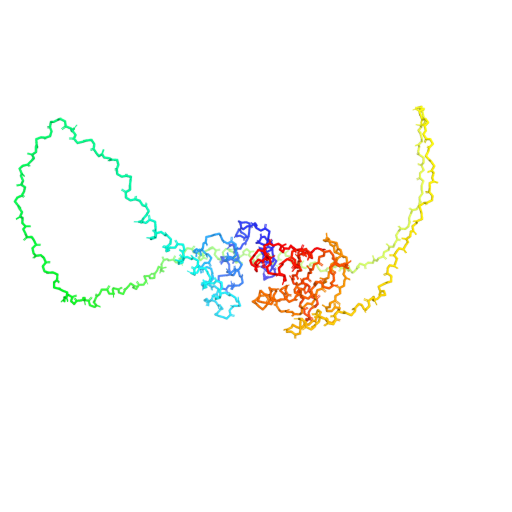 ? 14.344 57.704 18.632 1.00 46.56 199 LEU A C 1
ATOM 1551 O O . LEU A 1 199 ? 13.345 57.923 17.960 1.00 46.56 199 LEU A O 1
ATOM 1555 N N . ALA A 1 200 ? 14.405 56.641 19.447 1.00 46.72 200 ALA A N 1
ATOM 1556 C CA . ALA A 1 200 ? 13.388 56.379 20.482 1.00 46.72 200 ALA A CA 1
ATOM 1557 C C . ALA A 1 200 ? 13.796 55.220 21.409 1.00 46.72 200 ALA A C 1
ATOM 1559 O O . ALA A 1 200 ? 14.302 54.186 20.988 1.00 46.72 200 ALA A O 1
ATOM 1560 N N . SER A 1 201 ? 13.560 55.461 22.694 1.00 47.41 201 SER A N 1
ATOM 1561 C CA . SER A 1 201 ? 13.831 54.620 23.856 1.00 47.41 201 SER A CA 1
ATOM 1562 C C . SER A 1 201 ? 13.048 53.300 23.853 1.00 47.41 201 SER A C 1
ATOM 1564 O O . SER A 1 201 ? 11.857 53.284 23.553 1.00 47.41 201 SER A O 1
ATOM 1566 N N . GLY A 1 202 ? 13.704 52.219 24.273 1.00 44.06 202 GLY A N 1
ATOM 1567 C CA . GLY A 1 202 ? 13.090 50.913 24.502 1.00 44.06 202 GLY A CA 1
ATOM 1568 C C . GLY A 1 202 ? 14.070 49.960 25.177 1.00 44.06 202 GLY A C 1
ATOM 1569 O O . GLY A 1 202 ? 14.690 49.133 24.522 1.00 44.06 202 GLY A O 1
ATOM 1570 N N . GLN A 1 203 ? 14.240 50.118 26.490 1.00 50.66 203 GLN A N 1
ATOM 1571 C CA . GLN A 1 203 ? 14.900 49.150 27.370 1.00 50.66 203 GLN A CA 1
ATOM 1572 C C . GLN A 1 203 ? 14.274 47.759 27.177 1.00 50.66 203 GLN A C 1
ATOM 1574 O O . GLN A 1 203 ? 13.118 47.552 27.540 1.00 50.66 203 GLN A O 1
ATOM 1579 N N . ALA A 1 204 ? 15.044 46.807 26.655 1.00 47.41 204 ALA A N 1
ATOM 1580 C CA . ALA A 1 204 ? 14.731 45.387 26.729 1.00 47.41 204 ALA A CA 1
ATOM 1581 C C . ALA A 1 204 ? 15.826 44.705 27.550 1.00 47.41 204 ALA A C 1
ATOM 1583 O O . ALA A 1 204 ? 16.993 44.669 27.172 1.00 47.41 204 ALA A O 1
ATOM 1584 N N . THR A 1 205 ? 15.425 44.238 28.726 1.00 45.72 205 THR A N 1
ATOM 1585 C CA . THR A 1 205 ? 16.194 43.393 29.630 1.00 45.72 205 THR A CA 1
ATOM 1586 C C . THR A 1 205 ? 16.618 42.120 28.902 1.00 45.72 205 THR A C 1
ATOM 1588 O O . THR A 1 205 ? 15.779 41.295 28.549 1.00 45.72 205 THR A O 1
ATOM 1591 N N . GLU A 1 206 ? 17.922 41.960 28.688 1.00 42.00 206 GLU A N 1
ATOM 1592 C CA . GLU A 1 206 ? 18.528 40.701 28.266 1.00 42.00 206 GLU A CA 1
ATOM 1593 C C . GLU A 1 206 ? 18.324 39.663 29.376 1.00 42.00 206 GLU A C 1
ATOM 1595 O O . GLU A 1 206 ? 18.947 39.709 30.438 1.00 42.00 206 GLU A O 1
ATOM 1600 N N . VAL A 1 207 ? 17.391 38.741 29.146 1.00 47.53 207 VAL A N 1
ATOM 1601 C CA . VAL A 1 207 ? 17.253 37.516 29.935 1.00 47.53 207 VAL A CA 1
ATOM 1602 C C . VAL A 1 207 ? 18.259 36.508 29.367 1.00 47.53 207 VAL A C 1
ATOM 1604 O O . VAL A 1 207 ? 18.277 36.305 28.150 1.00 47.53 207 VAL A O 1
ATOM 1607 N N . PRO A 1 208 ? 19.106 35.871 30.195 1.00 56.09 208 PRO A N 1
ATOM 1608 C CA . PRO A 1 208 ? 20.064 34.885 29.717 1.00 56.09 208 PRO A CA 1
ATOM 1609 C C . PRO A 1 208 ? 19.314 33.712 29.080 1.00 56.09 208 PRO A C 1
ATOM 1611 O O . PRO A 1 208 ? 18.557 32.998 29.737 1.00 56.09 208 PRO A O 1
ATOM 1614 N N . THR A 1 209 ? 19.530 33.524 27.779 1.00 46.47 209 THR A N 1
ATOM 1615 C CA . THR A 1 209 ? 19.072 32.344 27.045 1.00 46.47 209 THR A CA 1
ATOM 1616 C C . THR A 1 209 ? 19.931 31.168 27.492 1.00 46.47 209 THR A C 1
ATOM 1618 O O . THR A 1 209 ? 21.039 30.960 27.002 1.00 46.47 209 THR A O 1
ATOM 1621 N N . VAL A 1 210 ? 19.430 30.427 28.480 1.00 49.00 210 VAL A N 1
ATOM 1622 C CA . VAL A 1 210 ? 19.953 29.115 28.856 1.00 49.00 210 VAL A CA 1
ATOM 1623 C C . VAL A 1 210 ? 19.617 28.167 27.709 1.00 49.00 210 VAL A C 1
ATOM 1625 O O . VAL A 1 210 ? 18.474 27.741 27.558 1.00 49.00 210 VAL A O 1
ATOM 1628 N N . GLN A 1 211 ? 20.609 27.865 26.872 1.00 42.38 211 GLN A N 1
ATOM 1629 C CA . GLN A 1 211 ? 20.541 26.728 25.962 1.00 42.38 211 GLN A CA 1
ATOM 1630 C C . GLN A 1 211 ? 20.587 25.457 26.812 1.00 42.38 211 GLN A C 1
ATOM 1632 O O . GLN A 1 211 ? 21.646 25.009 27.243 1.00 42.38 211 GLN A O 1
ATOM 1637 N N . VAL A 1 212 ? 19.405 24.926 27.126 1.00 43.19 212 VAL A N 1
ATOM 1638 C CA . VAL A 1 212 ? 19.261 23.582 27.678 1.00 43.19 212 VAL A CA 1
ATOM 1639 C C . VAL A 1 212 ? 19.450 22.621 26.511 1.00 43.19 212 VAL A C 1
ATOM 1641 O O . VAL A 1 212 ? 18.505 22.331 25.776 1.00 43.19 212 VAL A O 1
ATOM 1644 N N . ASP A 1 213 ? 20.686 22.153 26.334 1.00 36.62 213 ASP A N 1
ATOM 1645 C CA . ASP A 1 213 ? 20.989 20.952 25.559 1.00 36.62 213 ASP A CA 1
ATOM 1646 C C . ASP A 1 213 ? 20.216 19.787 26.179 1.00 36.62 213 ASP A C 1
ATOM 1648 O O . ASP A 1 213 ? 20.644 19.125 27.126 1.00 36.62 213 ASP A O 1
ATOM 1652 N N . THR A 1 214 ? 19.013 19.575 25.659 1.00 39.75 214 THR A N 1
ATOM 1653 C CA . THR A 1 214 ? 18.135 18.479 26.046 1.00 39.75 214 THR A CA 1
ATOM 1654 C C . THR A 1 214 ? 18.573 17.265 25.237 1.00 39.75 214 THR A C 1
ATOM 1656 O O . THR A 1 214 ? 17.899 16.816 24.316 1.00 39.75 214 THR A O 1
ATOM 1659 N N . SER A 1 215 ? 19.766 16.763 25.559 1.00 42.22 215 SER A N 1
ATOM 1660 C CA . SER A 1 215 ? 20.161 15.393 25.252 1.00 42.22 215 SER A CA 1
ATOM 1661 C C . SER A 1 215 ? 19.236 14.496 26.068 1.00 42.22 215 SER A C 1
ATOM 1663 O O . SER A 1 215 ? 19.541 14.152 27.210 1.00 42.22 215 SER A O 1
ATOM 1665 N N . VAL A 1 216 ? 18.065 14.184 25.508 1.00 38.25 216 VAL A N 1
ATOM 1666 C CA . VAL A 1 216 ? 17.157 13.184 26.062 1.00 38.25 216 VAL A CA 1
ATOM 1667 C C . VAL A 1 216 ? 17.890 11.856 25.958 1.00 38.25 216 VAL A C 1
ATOM 1669 O O . VAL A 1 216 ? 17.900 11.200 24.919 1.00 38.25 216 VAL A O 1
ATOM 1672 N N . THR A 1 217 ? 18.577 11.490 27.034 1.00 40.31 217 THR A N 1
ATOM 1673 C CA . THR A 1 217 ? 18.971 10.115 27.288 1.00 40.31 217 THR A CA 1
ATOM 1674 C C . THR A 1 217 ? 17.691 9.301 27.159 1.00 40.31 217 THR A C 1
ATOM 1676 O O . THR A 1 217 ? 16.783 9.441 27.977 1.00 40.31 217 THR A O 1
ATOM 1679 N N . ALA A 1 218 ? 17.591 8.512 26.088 1.00 47.88 218 ALA A N 1
ATOM 1680 C CA . ALA A 1 218 ? 16.574 7.489 25.897 1.00 47.88 218 ALA A CA 1
ATOM 1681 C C . ALA A 1 218 ? 16.816 6.377 26.928 1.00 47.88 218 ALA A C 1
ATOM 1683 O O . ALA A 1 218 ? 17.185 5.251 26.605 1.00 47.88 218 ALA A O 1
ATOM 1684 N N . GLU A 1 219 ? 16.688 6.725 28.204 1.00 44.69 219 GLU A N 1
ATOM 1685 C CA . GLU A 1 219 ? 16.571 5.769 29.280 1.00 44.69 219 GLU A CA 1
ATOM 1686 C C . GLU A 1 219 ? 15.190 5.163 29.087 1.00 44.69 219 GLU A C 1
ATOM 1688 O O . GLU A 1 219 ? 14.162 5.776 29.378 1.00 44.69 219 GLU A O 1
ATOM 1693 N N . ALA A 1 220 ? 15.198 4.003 28.433 1.00 48.66 220 ALA A N 1
ATOM 1694 C CA . ALA A 1 220 ? 14.039 3.183 28.189 1.00 48.66 220 ALA A CA 1
ATOM 1695 C C . ALA A 1 220 ? 13.290 3.024 29.510 1.00 48.66 220 ALA A C 1
ATOM 1697 O O . ALA A 1 220 ? 13.654 2.216 30.367 1.00 48.66 220 ALA A O 1
ATOM 1698 N N . VAL A 1 221 ? 12.222 3.803 29.671 1.00 51.56 221 VAL A N 1
ATOM 1699 C CA . VAL A 1 221 ? 11.137 3.434 30.559 1.00 51.56 221 VAL A CA 1
ATOM 1700 C C . VAL A 1 221 ? 10.626 2.142 29.945 1.00 51.56 221 VAL A C 1
ATOM 1702 O O . VAL A 1 221 ? 9.863 2.158 28.980 1.00 51.56 221 VAL A O 1
ATOM 1705 N N . ALA A 1 222 ? 11.156 1.019 30.428 1.00 54.38 222 ALA A N 1
ATOM 1706 C CA . ALA A 1 222 ? 10.672 -0.315 30.138 1.00 54.38 222 ALA A CA 1
ATOM 1707 C C . ALA A 1 222 ? 9.299 -0.438 30.805 1.00 54.38 222 ALA A C 1
ATOM 1709 O O . ALA A 1 222 ? 9.109 -1.140 31.795 1.00 54.38 222 ALA A O 1
ATOM 1710 N N . SER A 1 223 ? 8.346 0.348 30.309 1.00 61.31 223 SER A N 1
ATOM 1711 C CA . SER A 1 223 ? 6.941 0.168 30.580 1.00 61.31 223 SER A CA 1
ATOM 1712 C C . SER A 1 223 ? 6.628 -1.250 30.138 1.00 61.31 223 SER A C 1
ATOM 1714 O O . SER A 1 223 ? 6.970 -1.658 29.028 1.00 61.31 223 SER A O 1
ATOM 1716 N N . ASN A 1 224 ? 6.047 -2.034 31.039 1.00 82.56 224 ASN A N 1
ATOM 1717 C CA . ASN A 1 224 ? 5.642 -3.394 30.737 1.00 82.56 224 ASN A CA 1
ATOM 1718 C C . ASN A 1 224 ? 4.552 -3.335 29.656 1.00 82.56 224 ASN A C 1
ATOM 1720 O O . ASN A 1 224 ? 3.379 -3.140 29.954 1.00 82.56 224 ASN A O 1
ATOM 1724 N N . PHE A 1 225 ? 4.947 -3.467 28.390 1.00 92.31 225 PHE A N 1
ATOM 1725 C CA . PHE A 1 225 ? 4.047 -3.603 27.243 1.00 92.31 225 PHE A CA 1
ATOM 1726 C C . PHE A 1 225 ? 3.633 -5.068 27.037 1.00 92.31 225 PHE A C 1
ATOM 1728 O O . PHE A 1 225 ? 3.443 -5.511 25.906 1.00 92.31 225 PHE A O 1
ATOM 1735 N N . SER A 1 226 ? 3.548 -5.856 28.118 1.00 91.94 226 SER A N 1
ATOM 1736 C CA . SER A 1 226 ? 3.274 -7.297 28.050 1.00 91.94 226 SER A CA 1
ATOM 1737 C C . SER A 1 226 ? 1.918 -7.591 27.426 1.00 91.94 226 SER A C 1
ATOM 1739 O O . SER A 1 226 ? 1.807 -8.522 26.630 1.00 91.94 226 SER A O 1
ATOM 1741 N N . ASP A 1 227 ? 0.914 -6.777 27.736 1.00 93.56 227 ASP A N 1
ATOM 1742 C CA . ASP A 1 227 ? -0.455 -6.990 27.266 1.00 93.56 227 ASP A CA 1
ATOM 1743 C C . ASP A 1 227 ? -0.564 -6.669 25.772 1.00 93.56 227 ASP A C 1
ATOM 1745 O O . ASP A 1 227 ? -1.118 -7.453 25.001 1.00 93.56 227 ASP A O 1
ATOM 1749 N N . VAL A 1 228 ? 0.099 -5.593 25.329 1.00 95.25 228 VAL A N 1
ATOM 1750 C CA . VAL A 1 228 ? 0.210 -5.235 23.905 1.00 95.25 228 VAL A CA 1
ATOM 1751 C C . VAL A 1 228 ? 1.002 -6.287 23.130 1.00 95.25 228 VAL A C 1
ATOM 1753 O O . VAL A 1 228 ? 0.576 -6.718 22.063 1.00 95.25 228 VAL A O 1
ATOM 1756 N N . SER A 1 229 ? 2.130 -6.746 23.676 1.00 93.94 229 SER A N 1
ATOM 1757 C CA . SER A 1 229 ? 2.941 -7.807 23.068 1.00 93.94 229 SER A CA 1
ATOM 1758 C C . SER A 1 229 ? 2.154 -9.116 22.939 1.00 93.94 229 SER A C 1
ATOM 1760 O O . SER A 1 229 ? 2.206 -9.777 21.905 1.00 93.94 229 SER A O 1
ATOM 1762 N N . THR A 1 230 ? 1.343 -9.451 23.948 1.00 96.06 230 THR A N 1
ATOM 1763 C CA . THR A 1 230 ? 0.468 -10.632 23.927 1.00 96.06 230 THR A CA 1
ATOM 1764 C C . THR A 1 230 ? -0.632 -10.496 22.875 1.00 96.06 230 THR A C 1
ATOM 1766 O O . THR A 1 230 ? -0.866 -11.434 22.114 1.00 96.06 230 THR A O 1
ATOM 1769 N N . ALA A 1 231 ? -1.273 -9.329 22.776 1.00 96.81 231 ALA A N 1
ATOM 1770 C CA . ALA A 1 231 ? -2.270 -9.059 21.741 1.00 96.81 231 ALA A CA 1
ATOM 1771 C C . ALA A 1 231 ? -1.673 -9.126 20.323 1.00 96.81 231 ALA A C 1
ATOM 1773 O O . ALA A 1 231 ? -2.349 -9.540 19.381 1.00 96.81 231 ALA A O 1
ATOM 1774 N N . LEU A 1 232 ? -0.392 -8.775 20.179 1.00 97.12 232 LEU A N 1
ATOM 1775 C CA . LEU A 1 232 ? 0.349 -8.812 18.920 1.00 97.12 232 LEU A CA 1
ATOM 1776 C C . LEU A 1 232 ? 1.117 -10.122 18.682 1.00 97.12 232 LEU A C 1
ATOM 1778 O O . LEU A 1 232 ? 1.883 -10.197 17.727 1.00 97.12 232 LEU A O 1
ATOM 1782 N N . ALA A 1 233 ? 0.894 -11.177 19.473 1.00 96.56 233 ALA A N 1
ATOM 1783 C CA . ALA A 1 233 ? 1.629 -12.442 19.346 1.00 96.56 233 ALA A CA 1
ATOM 1784 C C . ALA A 1 233 ? 1.468 -13.135 17.974 1.00 96.56 233 ALA A C 1
ATOM 1786 O O . ALA A 1 233 ? 2.266 -13.999 17.618 1.00 96.56 233 ALA A O 1
ATOM 1787 N N . GLY A 1 234 ? 0.446 -12.761 17.194 1.00 96.69 234 GLY A N 1
ATOM 1788 C CA . GLY A 1 234 ? 0.256 -13.212 15.811 1.00 96.69 234 GLY A CA 1
ATOM 1789 C C . GLY A 1 234 ? 1.130 -12.495 14.773 1.00 96.69 234 GLY A C 1
ATOM 1790 O O . GLY A 1 234 ? 1.063 -12.845 13.597 1.00 96.69 234 GLY A O 1
ATOM 1791 N N . PHE A 1 235 ? 1.924 -11.504 15.181 1.00 97.75 235 PHE A N 1
ATOM 1792 C CA . PHE A 1 235 ? 2.774 -10.697 14.312 1.00 97.75 235 PHE A CA 1
ATOM 1793 C C . PHE A 1 235 ? 4.246 -10.844 14.691 1.00 97.75 235 PHE A C 1
ATOM 1795 O O . PHE A 1 235 ? 4.605 -11.016 15.855 1.00 97.75 235 PHE A O 1
ATOM 1802 N N . THR A 1 236 ? 5.127 -10.728 13.700 1.00 97.25 236 THR A N 1
ATOM 1803 C CA . THR A 1 236 ? 6.567 -10.631 13.946 1.00 97.25 236 THR A CA 1
ATOM 1804 C C . THR A 1 236 ? 6.911 -9.183 14.272 1.00 97.25 236 THR A C 1
ATOM 1806 O O . THR A 1 236 ? 6.829 -8.316 13.408 1.00 97.25 236 THR A O 1
ATOM 1809 N N . LEU A 1 237 ? 7.267 -8.899 15.523 1.00 97.00 237 LEU A N 1
ATOM 1810 C CA . LEU A 1 237 ? 7.678 -7.559 15.943 1.00 97.00 237 LEU A CA 1
ATOM 1811 C C . LEU A 1 237 ? 9.116 -7.259 15.499 1.00 97.00 237 LEU A C 1
ATOM 1813 O O . LEU A 1 237 ? 9.967 -8.149 15.498 1.00 97.00 237 LEU A O 1
ATOM 1817 N N . SER A 1 238 ? 9.391 -5.998 15.158 1.00 95.94 238 SER A N 1
ATOM 1818 C CA . SER A 1 238 ? 10.751 -5.546 14.841 1.00 95.94 238 SER A CA 1
ATOM 1819 C C . SER A 1 238 ? 11.664 -5.623 16.070 1.00 95.94 238 SER A C 1
ATOM 1821 O O . SER A 1 238 ? 11.244 -5.335 17.197 1.00 95.94 238 SER A O 1
ATOM 1823 N N . SER A 1 239 ? 12.933 -5.978 15.848 1.00 89.81 239 SER A N 1
ATOM 1824 C CA . SER A 1 239 ? 13.973 -5.996 16.884 1.00 89.81 239 SER A CA 1
ATOM 1825 C C . SER A 1 239 ? 14.252 -4.613 17.475 1.00 89.81 239 SER A C 1
ATOM 1827 O O . SER A 1 239 ? 14.684 -4.518 18.622 1.00 89.81 239 SER A O 1
ATOM 1829 N N . ASP A 1 240 ? 13.951 -3.546 16.733 1.00 84.31 240 ASP A N 1
ATOM 1830 C CA . ASP A 1 240 ? 14.315 -2.165 17.072 1.00 84.31 240 ASP A CA 1
ATOM 1831 C C . ASP A 1 240 ? 13.284 -1.475 17.987 1.00 84.31 240 ASP A C 1
ATOM 1833 O O . ASP A 1 240 ? 13.067 -0.267 17.913 1.00 84.31 240 ASP A O 1
ATOM 1837 N N . GLY A 1 241 ? 12.637 -2.241 18.872 1.00 76.25 241 GLY A N 1
ATOM 1838 C CA . GLY A 1 241 ? 11.679 -1.712 19.850 1.00 76.25 241 GLY A CA 1
ATOM 1839 C C . GLY A 1 241 ? 10.219 -2.006 19.516 1.00 76.25 241 GLY A C 1
ATOM 1840 O O . GLY A 1 241 ? 9.390 -1.104 19.581 1.00 76.25 241 GLY A O 1
ATOM 1841 N N . GLY A 1 242 ? 9.918 -3.269 19.180 1.00 91.31 242 GLY A N 1
ATOM 1842 C CA . GLY A 1 242 ? 8.611 -3.804 18.772 1.00 91.31 242 GLY A CA 1
ATOM 1843 C C . GLY A 1 242 ? 7.355 -3.095 19.292 1.00 91.31 242 GLY A C 1
ATOM 1844 O O . GLY A 1 242 ? 6.458 -2.845 18.497 1.00 91.31 242 GLY A O 1
ATOM 1845 N N . VAL A 1 243 ? 7.286 -2.726 20.575 1.00 95.81 243 VAL A N 1
ATOM 1846 C CA . VAL A 1 243 ? 6.272 -1.794 21.099 1.00 95.81 243 VAL A CA 1
ATOM 1847 C C . VAL A 1 243 ? 6.964 -0.724 21.939 1.00 95.81 243 VAL A C 1
ATOM 1849 O O . VAL A 1 243 ? 7.716 -1.054 22.856 1.00 95.81 243 VAL A O 1
ATOM 1852 N N . ALA A 1 244 ? 6.698 0.549 21.646 1.00 95.75 244 ALA A N 1
ATOM 1853 C CA . ALA A 1 244 ? 7.288 1.674 22.364 1.00 95.75 244 ALA A CA 1
ATOM 1854 C C . ALA A 1 244 ? 6.356 2.891 22.402 1.00 95.75 244 ALA A C 1
ATOM 1856 O O . ALA A 1 244 ? 5.482 3.058 21.553 1.00 95.75 244 ALA A O 1
ATOM 1857 N N . LEU A 1 245 ? 6.573 3.778 23.374 1.00 95.62 245 LEU A N 1
ATOM 1858 C CA . LEU A 1 245 ? 6.029 5.135 23.340 1.00 95.62 245 LEU A CA 1
ATOM 1859 C C . LEU A 1 245 ? 7.025 6.041 22.615 1.00 95.62 245 LEU A C 1
ATOM 1861 O O . LEU A 1 245 ? 8.193 6.091 22.995 1.00 95.62 245 LEU A O 1
ATOM 1865 N N . ALA A 1 246 ? 6.559 6.768 21.606 1.00 95.19 246 ALA A N 1
ATOM 1866 C CA . ALA A 1 246 ? 7.363 7.718 20.846 1.00 95.19 246 ALA A CA 1
ATOM 1867 C C . ALA A 1 246 ? 6.602 9.034 20.651 1.00 95.19 246 ALA A C 1
ATOM 1869 O O . ALA A 1 246 ? 5.379 9.036 20.499 1.00 95.19 246 ALA A O 1
ATOM 1870 N N . ASP A 1 247 ? 7.322 10.152 20.631 1.00 96.25 247 ASP A N 1
ATOM 1871 C CA . ASP A 1 247 ? 6.759 11.442 20.237 1.00 96.25 247 ASP A CA 1
ATOM 1872 C C . ASP A 1 247 ? 6.704 11.521 18.707 1.00 96.25 247 ASP A C 1
ATOM 1874 O O . ASP A 1 247 ? 7.716 11.344 18.029 1.00 96.25 247 ASP A O 1
ATOM 1878 N N . THR A 1 248 ? 5.513 11.755 18.154 1.00 96.69 248 THR A N 1
ATOM 1879 C CA . THR A 1 248 ? 5.283 11.840 16.702 1.00 96.69 248 THR A CA 1
ATOM 1880 C C . THR A 1 248 ? 4.624 13.166 16.332 1.00 96.69 248 THR A C 1
ATOM 1882 O O . THR A 1 248 ? 4.222 13.940 17.206 1.00 96.69 248 THR A O 1
ATOM 1885 N N . SER A 1 249 ? 4.420 13.418 15.034 1.00 94.88 249 SER A N 1
ATOM 1886 C CA . SER A 1 249 ? 3.636 14.573 14.571 1.00 94.88 249 SER A CA 1
ATOM 1887 C C . SER A 1 249 ? 2.196 14.616 15.112 1.00 94.88 249 SER A C 1
ATOM 1889 O O . SER A 1 249 ? 1.528 15.641 14.984 1.00 94.88 249 SER A O 1
ATOM 1891 N N . LEU A 1 250 ? 1.693 13.507 15.665 1.00 94.38 250 LEU A N 1
ATOM 1892 C CA . LEU A 1 250 ? 0.356 13.390 16.251 1.00 94.38 250 LEU A CA 1
ATOM 1893 C C . LEU A 1 250 ? 0.367 13.469 17.791 1.00 94.38 250 LEU A C 1
ATOM 1895 O O . LEU A 1 250 ? -0.685 13.339 18.411 1.00 94.38 250 LEU A O 1
ATOM 1899 N N . GLY A 1 251 ? 1.534 13.694 18.404 1.00 96.50 251 GLY A N 1
ATOM 1900 C CA . GLY A 1 251 ? 1.724 13.726 19.852 1.00 96.50 251 GLY A CA 1
ATOM 1901 C C . GLY A 1 251 ? 2.332 12.436 20.404 1.00 96.50 251 GLY A C 1
ATOM 1902 O O . GLY A 1 251 ? 2.931 11.638 19.674 1.00 96.50 251 GLY A O 1
ATOM 1903 N N . LYS A 1 252 ? 2.190 12.220 21.715 1.00 97.62 252 LYS A N 1
ATOM 1904 C CA . LYS A 1 252 ? 2.764 11.043 22.380 1.00 97.62 252 LYS A CA 1
ATOM 1905 C C . LYS A 1 252 ? 2.010 9.785 21.948 1.00 97.62 252 LYS A C 1
ATOM 1907 O O . LYS A 1 252 ? 0.822 9.645 22.231 1.00 97.62 252 LYS A O 1
ATOM 1912 N N . THR A 1 253 ? 2.682 8.885 21.242 1.00 97.50 253 THR A N 1
ATOM 1913 C CA . THR A 1 253 ? 2.053 7.792 20.491 1.00 97.50 253 THR A CA 1
ATOM 1914 C C . THR A 1 253 ? 2.558 6.439 20.973 1.00 97.50 253 THR A C 1
ATOM 1916 O O . THR A 1 253 ? 3.765 6.236 21.086 1.00 97.50 253 THR A O 1
ATOM 1919 N N . LEU A 1 254 ? 1.648 5.496 21.221 1.00 97.31 254 LEU A N 1
ATOM 1920 C CA . LEU A 1 254 ? 1.987 4.085 21.402 1.00 97.31 254 LEU A CA 1
ATOM 1921 C C . LEU A 1 254 ? 2.174 3.449 20.021 1.00 97.31 254 LEU A C 1
ATOM 1923 O O . LEU A 1 254 ? 1.211 3.308 19.269 1.00 97.31 254 LEU A O 1
ATOM 1927 N N . VAL A 1 255 ? 3.410 3.101 19.680 1.00 97.50 255 VAL A N 1
ATOM 1928 C CA . VAL A 1 255 ? 3.792 2.581 18.366 1.00 97.50 255 VAL A CA 1
ATOM 1929 C C . VAL A 1 255 ? 4.111 1.095 18.471 1.00 97.50 255 VAL A C 1
ATOM 1931 O O . VAL A 1 255 ? 4.982 0.706 19.247 1.00 97.50 255 VAL A O 1
ATOM 1934 N N . ALA A 1 256 ? 3.450 0.278 17.654 1.00 97.69 256 ALA A N 1
ATOM 1935 C CA . ALA A 1 256 ? 3.823 -1.113 17.419 1.00 97.69 256 ALA A CA 1
ATOM 1936 C C . ALA A 1 256 ? 4.528 -1.246 16.061 1.00 97.69 256 ALA A C 1
ATOM 1938 O O . ALA A 1 256 ? 3.941 -0.942 15.021 1.00 97.69 256 ALA A O 1
ATOM 1939 N N . SER A 1 257 ? 5.782 -1.693 16.065 1.00 97.75 257 SER A N 1
ATOM 1940 C CA . SER A 1 257 ? 6.587 -1.914 14.860 1.00 97.75 257 SER A CA 1
ATOM 1941 C C . SER A 1 257 ? 6.529 -3.382 14.443 1.00 97.75 257 SER A C 1
ATOM 1943 O O . SER A 1 257 ? 7.055 -4.249 15.144 1.00 97.75 257 SER A O 1
ATOM 1945 N N . ILE A 1 258 ? 5.904 -3.655 13.298 1.00 98.00 258 ILE A N 1
ATOM 1946 C CA . ILE A 1 258 ? 5.632 -5.004 12.789 1.00 98.00 258 ILE A CA 1
ATOM 1947 C C . ILE A 1 258 ? 6.412 -5.238 11.496 1.00 98.00 258 ILE A C 1
ATOM 1949 O O . ILE A 1 258 ? 6.354 -4.433 10.564 1.00 98.00 258 ILE A O 1
ATOM 1953 N N . CYS A 1 259 ? 7.119 -6.362 11.445 1.00 98.12 259 CYS A N 1
ATOM 1954 C CA . CYS A 1 259 ? 7.785 -6.863 10.255 1.00 98.12 259 CYS A CA 1
ATOM 1955 C C . CYS A 1 259 ? 6.762 -7.365 9.236 1.00 98.12 259 CYS A C 1
ATOM 1957 O O . CYS A 1 259 ? 5.891 -8.166 9.577 1.00 98.12 259 CYS A O 1
ATOM 1959 N N . THR A 1 260 ? 6.894 -6.943 7.983 1.00 97.81 260 THR A N 1
ATOM 1960 C CA . THR A 1 260 ? 6.105 -7.478 6.866 1.00 97.81 260 THR A CA 1
ATOM 1961 C C . THR A 1 260 ? 6.821 -7.249 5.533 1.00 97.81 260 THR A C 1
ATOM 1963 O O . THR A 1 260 ? 7.804 -6.509 5.465 1.00 97.81 260 THR A O 1
ATOM 1966 N N . THR 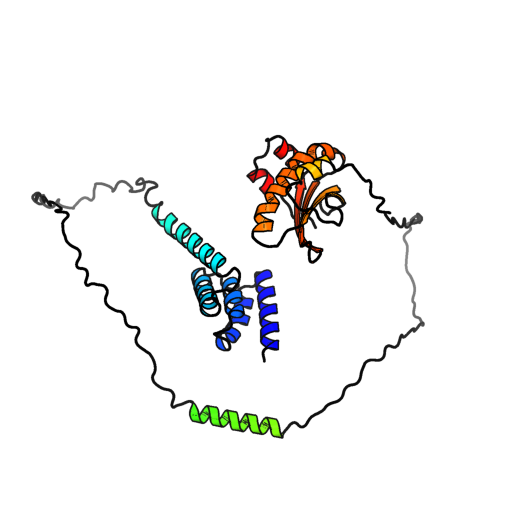A 1 261 ? 6.309 -7.844 4.458 1.00 96.62 261 THR A N 1
ATOM 1967 C CA . THR A 1 261 ? 6.688 -7.513 3.080 1.00 96.62 261 THR A CA 1
ATOM 1968 C C . THR A 1 261 ? 5.639 -6.609 2.425 1.00 96.62 261 THR A C 1
ATOM 1970 O O . THR A 1 261 ? 4.434 -6.730 2.670 1.00 96.62 261 THR A O 1
ATOM 1973 N N . ALA A 1 262 ? 6.092 -5.683 1.575 1.00 93.69 262 ALA A N 1
ATOM 1974 C CA . ALA A 1 262 ? 5.204 -4.833 0.787 1.00 93.69 262 ALA A CA 1
ATOM 1975 C C . ALA A 1 262 ? 4.225 -5.667 -0.066 1.00 93.69 262 ALA A C 1
ATOM 1977 O O . ALA A 1 262 ? 4.503 -6.803 -0.445 1.00 93.69 262 ALA A O 1
ATOM 1978 N N . GLY A 1 263 ? 3.064 -5.092 -0.383 1.00 94.12 263 GLY A N 1
ATOM 1979 C CA . GLY A 1 263 ? 2.044 -5.748 -1.203 1.00 94.12 263 GLY A CA 1
ATOM 1980 C C . GLY A 1 263 ? 0.906 -6.356 -0.383 1.00 94.12 263 GLY A C 1
ATOM 1981 O O . GLY A 1 263 ? 0.368 -5.711 0.520 1.00 94.12 263 GLY A O 1
ATOM 1982 N N . LYS A 1 264 ? 0.469 -7.568 -0.749 1.00 91.81 264 LYS A N 1
ATOM 1983 C CA . LYS A 1 264 ? -0.742 -8.196 -0.190 1.00 91.81 264 LYS A CA 1
ATOM 1984 C C . LYS A 1 264 ? -0.624 -8.479 1.308 1.00 91.81 264 LYS A C 1
ATOM 1986 O O . LYS A 1 264 ? -1.578 -8.233 2.039 1.00 91.81 264 LYS A O 1
ATOM 1991 N N . GLU A 1 265 ? 0.534 -8.952 1.758 1.00 95.38 265 GLU A N 1
ATOM 1992 C CA . GLU A 1 265 ? 0.761 -9.299 3.163 1.00 95.38 265 GLU A CA 1
ATOM 1993 C C . GLU A 1 265 ? 0.584 -8.083 4.080 1.00 95.38 265 GLU A C 1
ATOM 1995 O O . GLU A 1 265 ? -0.232 -8.129 4.999 1.00 95.38 265 GLU A O 1
ATOM 2000 N N . MET A 1 266 ? 1.245 -6.962 3.767 1.00 97.56 266 MET A N 1
ATOM 2001 C CA . MET A 1 266 ? 1.084 -5.708 4.505 1.00 97.56 266 MET A CA 1
ATOM 2002 C C . MET A 1 266 ? -0.378 -5.242 4.549 1.00 97.56 266 MET A C 1
ATOM 2004 O O . MET A 1 266 ? -0.856 -4.836 5.609 1.00 97.56 266 MET A O 1
ATOM 2008 N N . ARG A 1 267 ? -1.102 -5.309 3.419 1.00 96.06 267 ARG A N 1
ATOM 2009 C CA . ARG A 1 267 ? -2.518 -4.899 3.343 1.00 96.06 267 ARG A CA 1
ATOM 2010 C C . ARG A 1 267 ? -3.428 -5.763 4.217 1.00 96.06 267 ARG A C 1
ATOM 2012 O O . ARG A 1 267 ? -4.352 -5.227 4.820 1.00 96.06 267 ARG A O 1
ATOM 2019 N N . ASP A 1 268 ? -3.155 -7.062 4.314 1.00 97.00 268 ASP A N 1
ATOM 2020 C CA . ASP A 1 268 ? -3.930 -7.990 5.145 1.00 97.00 268 ASP A CA 1
ATOM 2021 C C . ASP A 1 268 ? -3.545 -7.902 6.635 1.00 97.00 268 ASP A C 1
ATOM 2023 O O . ASP A 1 268 ? -4.385 -8.122 7.515 1.00 97.00 268 ASP A O 1
ATOM 2027 N N . ALA A 1 269 ? -2.274 -7.610 6.929 1.00 97.62 269 ALA A N 1
ATOM 2028 C CA . ALA A 1 269 ? -1.738 -7.534 8.284 1.00 97.62 269 ALA A CA 1
ATOM 2029 C C . ALA A 1 269 ? -2.110 -6.224 8.988 1.00 97.62 269 ALA A C 1
ATOM 2031 O O . ALA A 1 269 ? -2.448 -6.243 10.172 1.00 97.62 269 ALA A O 1
ATOM 2032 N N . LEU A 1 270 ? -2.092 -5.100 8.268 1.00 98.19 270 LEU A N 1
ATOM 2033 C CA . LEU A 1 270 ? -2.272 -3.769 8.844 1.00 98.19 270 LEU A CA 1
ATOM 2034 C C . LEU A 1 270 ? -3.599 -3.604 9.616 1.00 98.19 270 LEU A C 1
ATOM 2036 O O . LEU A 1 270 ? -3.544 -3.156 10.764 1.00 98.19 270 LEU A O 1
ATOM 2040 N N . PRO A 1 271 ? -4.777 -4.002 9.088 1.00 98.25 271 PRO A N 1
ATOM 2041 C CA . PRO A 1 271 ? -6.020 -3.872 9.843 1.00 98.25 271 PRO A CA 1
ATOM 2042 C C . PRO A 1 271 ? -6.089 -4.765 11.071 1.00 98.25 271 PRO A C 1
ATOM 2044 O O . PRO A 1 271 ? -6.583 -4.334 12.108 1.00 98.25 271 PRO A O 1
ATOM 2047 N N . LYS A 1 272 ? -5.540 -5.978 10.985 1.00 98.31 272 LYS A N 1
ATOM 2048 C CA . LYS A 1 272 ? -5.494 -6.913 12.116 1.00 98.31 272 LYS A CA 1
ATOM 2049 C C . LYS A 1 272 ? -4.569 -6.401 13.222 1.00 98.31 272 LYS A C 1
ATOM 2051 O O . LYS A 1 272 ? -4.883 -6.543 14.398 1.00 98.31 272 LYS A O 1
ATOM 2056 N N . ALA A 1 273 ? -3.448 -5.790 12.843 1.00 98.12 273 ALA A N 1
ATOM 2057 C CA . ALA A 1 273 ? -2.508 -5.187 13.776 1.00 98.12 273 ALA A CA 1
ATOM 2058 C C . ALA A 1 273 ? -3.112 -3.970 14.484 1.00 98.12 273 ALA A C 1
ATOM 2060 O O . ALA A 1 273 ? -3.002 -3.858 15.702 1.00 98.12 273 ALA A O 1
ATOM 2061 N N . MET A 1 274 ? -3.782 -3.085 13.736 1.00 98.38 274 MET A N 1
ATOM 2062 C CA . MET A 1 274 ? -4.478 -1.934 14.318 1.00 98.38 274 MET A CA 1
ATOM 2063 C C . MET A 1 274 ? -5.626 -2.364 15.238 1.00 98.38 274 MET A C 1
ATOM 2065 O O . MET A 1 274 ? -5.788 -1.764 16.295 1.00 98.38 274 MET A O 1
ATOM 2069 N N . ASP A 1 275 ? -6.382 -3.410 14.884 1.00 98.25 275 ASP A N 1
ATOM 2070 C CA . ASP A 1 275 ? -7.425 -3.988 15.744 1.00 98.25 275 ASP A CA 1
ATOM 2071 C C . ASP A 1 275 ? -6.843 -4.514 17.069 1.00 98.25 275 ASP A C 1
ATOM 2073 O O . ASP A 1 275 ? -7.271 -4.115 18.155 1.00 98.25 275 ASP A O 1
ATOM 2077 N N . ALA A 1 276 ? -5.807 -5.354 16.985 1.00 98.00 276 ALA A N 1
ATOM 2078 C CA . ALA A 1 276 ? -5.129 -5.905 18.156 1.00 98.00 276 ALA A CA 1
ATOM 2079 C C . ALA A 1 276 ? -4.529 -4.809 19.054 1.00 98.00 276 ALA A C 1
ATOM 2081 O O . ALA A 1 276 ? -4.705 -4.842 20.274 1.00 98.00 276 ALA A O 1
ATOM 2082 N N . LEU A 1 277 ? -3.867 -3.813 18.454 1.00 97.88 277 LEU A N 1
ATOM 2083 C CA . LEU A 1 277 ? -3.288 -2.689 19.185 1.00 97.88 277 LEU A CA 1
ATOM 2084 C C . LEU A 1 277 ? -4.372 -1.834 19.849 1.00 97.88 277 LEU A C 1
ATOM 2086 O O . LEU A 1 277 ? -4.221 -1.479 21.014 1.00 97.88 277 LEU A O 1
ATOM 2090 N N . ALA A 1 278 ? -5.470 -1.533 19.151 1.00 97.94 278 ALA A N 1
ATOM 2091 C CA . ALA A 1 278 ? -6.562 -0.737 19.703 1.00 97.94 278 ALA A CA 1
ATOM 2092 C C . ALA A 1 278 ? -7.183 -1.411 20.936 1.00 97.94 278 ALA A C 1
ATOM 2094 O O . ALA A 1 278 ? -7.312 -0.770 21.980 1.00 97.94 278 ALA A O 1
ATOM 2095 N N . LYS A 1 279 ? -7.462 -2.719 20.858 1.00 97.19 279 LYS A N 1
ATOM 2096 C CA . LYS A 1 279 ? -7.992 -3.511 21.982 1.00 97.19 279 LYS A CA 1
ATOM 2097 C C . LYS A 1 279 ? -7.052 -3.551 23.188 1.00 97.19 279 LYS A C 1
ATOM 2099 O O . LYS A 1 279 ? -7.527 -3.487 24.314 1.00 97.19 279 LYS A O 1
ATOM 2104 N N . ALA A 1 280 ? -5.740 -3.623 22.964 1.00 96.75 280 ALA A N 1
ATOM 2105 C CA . ALA A 1 280 ? -4.745 -3.634 24.040 1.00 96.75 280 ALA A CA 1
ATOM 2106 C C . ALA A 1 280 ? -4.389 -2.233 24.575 1.00 96.75 280 ALA A C 1
ATOM 2108 O O . ALA A 1 280 ? -3.747 -2.105 25.615 1.00 96.75 280 ALA A O 1
ATOM 2109 N N . SER A 1 281 ? -4.764 -1.169 23.862 1.00 94.38 281 SER A N 1
ATOM 2110 C CA . SER A 1 281 ? -4.338 0.197 24.186 1.00 94.38 281 SER A CA 1
ATOM 2111 C C . SER A 1 281 ? -5.107 0.855 25.334 1.00 94.38 281 SER A C 1
ATOM 2113 O O . SER A 1 281 ? -4.666 1.893 25.830 1.00 94.38 281 SER A O 1
ATOM 2115 N N . THR A 1 282 ? -6.216 0.263 25.791 1.00 94.44 282 THR A N 1
ATOM 2116 C CA . THR A 1 282 ? -7.087 0.839 26.831 1.00 94.44 282 THR A CA 1
ATOM 2117 C C . THR A 1 282 ? -6.337 1.145 28.127 1.00 94.44 282 THR A C 1
ATOM 2119 O O . THR A 1 282 ? -6.591 2.168 28.763 1.00 94.44 282 THR A O 1
ATOM 2122 N N . ASP A 1 283 ? -5.346 0.322 28.471 1.00 94.06 283 ASP A N 1
ATOM 2123 C CA . ASP A 1 283 ? -4.543 0.476 29.690 1.00 94.06 283 ASP A CA 1
ATOM 2124 C C . ASP A 1 283 ? -3.491 1.596 29.582 1.00 94.06 283 ASP A C 1
ATOM 2126 O O . ASP A 1 283 ? -2.928 2.050 30.582 1.00 94.06 283 ASP A O 1
ATOM 2130 N N . TYR A 1 284 ? -3.260 2.100 28.368 1.00 94.81 284 TYR A N 1
ATOM 2131 C CA . TYR A 1 284 ? -2.268 3.129 28.057 1.00 94.81 284 TYR A CA 1
ATOM 2132 C C . TYR A 1 284 ? -2.896 4.490 27.739 1.00 94.81 284 TYR A C 1
ATOM 2134 O O . TYR A 1 284 ? -2.171 5.429 27.403 1.00 94.81 284 TYR A O 1
ATOM 2142 N N . ALA A 1 285 ? -4.214 4.641 27.911 1.00 93.75 285 ALA A N 1
ATOM 2143 C CA . ALA A 1 285 ? -4.935 5.879 27.609 1.00 93.75 285 ALA A CA 1
ATOM 2144 C C . ALA A 1 285 ? -4.444 7.111 28.391 1.00 93.75 285 ALA A C 1
ATOM 2146 O O . ALA A 1 285 ? -4.602 8.243 27.943 1.00 93.75 285 ALA A O 1
ATOM 2147 N N . SER A 1 286 ? -3.808 6.910 29.548 1.00 95.06 286 SER A N 1
ATOM 2148 C CA . SER A 1 286 ? -3.195 7.986 30.339 1.00 95.06 286 SER A CA 1
ATOM 2149 C C . SER A 1 286 ? -1.780 8.367 29.885 1.00 95.06 286 SER A C 1
ATOM 2151 O O . SER A 1 286 ? -1.275 9.422 30.268 1.00 95.06 286 SER A O 1
ATOM 2153 N N . GLN A 1 287 ? -1.122 7.517 29.091 1.00 95.38 287 GLN A N 1
ATOM 2154 C CA . GLN A 1 287 ? 0.288 7.655 28.712 1.00 95.38 287 GLN A CA 1
ATOM 2155 C C . GLN A 1 287 ? 0.484 8.014 27.238 1.00 95.38 287 GLN A C 1
ATOM 2157 O O . GLN A 1 287 ? 1.534 8.563 26.892 1.00 95.38 287 GLN A O 1
ATOM 2162 N N . ALA A 1 288 ? -0.500 7.711 26.390 1.00 97.25 288 ALA A N 1
ATOM 2163 C CA . ALA A 1 288 ? -0.490 7.977 24.961 1.00 97.25 288 ALA A CA 1
ATOM 2164 C C . ALA A 1 288 ? -1.741 8.756 24.543 1.00 97.25 288 ALA A C 1
ATOM 2166 O O . ALA A 1 288 ? -2.841 8.499 25.017 1.00 97.25 288 ALA A O 1
ATOM 2167 N N . GLN A 1 289 ? -1.560 9.695 23.623 1.00 97.88 289 GLN A N 1
ATOM 2168 C CA . GLN A 1 289 ? -2.630 10.431 22.947 1.00 97.88 289 GLN A CA 1
ATOM 2169 C C . GLN A 1 289 ? -3.100 9.695 21.685 1.00 97.88 289 GLN A C 1
ATOM 2171 O O . GLN A 1 289 ? -4.238 9.860 21.246 1.00 97.88 289 GLN A O 1
ATOM 2176 N N . MET A 1 290 ? -2.223 8.872 21.107 1.00 98.12 290 MET A N 1
ATOM 2177 C CA . MET A 1 290 ? -2.431 8.185 19.836 1.00 98.12 290 MET A CA 1
ATOM 2178 C C . MET A 1 290 ? -1.937 6.739 19.912 1.00 98.12 290 MET A C 1
ATOM 2180 O O . MET A 1 290 ? -1.027 6.423 20.682 1.00 98.12 290 MET A O 1
ATOM 2184 N N . VAL A 1 291 ? -2.479 5.884 19.049 1.00 98.31 291 VAL A N 1
ATOM 2185 C CA . VAL A 1 291 ? -1.942 4.548 18.756 1.00 98.31 291 VAL A CA 1
ATOM 2186 C C . VAL A 1 291 ? -1.524 4.487 17.298 1.00 98.31 291 VAL A C 1
ATOM 2188 O O . VAL A 1 291 ? -2.198 5.055 16.437 1.00 98.31 291 VAL A O 1
ATOM 2191 N N . ALA A 1 292 ? -0.419 3.813 17.005 1.00 98.19 292 ALA A N 1
ATOM 2192 C CA . ALA A 1 292 ? 0.067 3.668 15.644 1.00 98.19 292 ALA A CA 1
ATOM 2193 C C . ALA A 1 292 ? 0.686 2.296 15.397 1.00 98.19 292 ALA A C 1
ATOM 2195 O O . ALA A 1 292 ? 1.372 1.735 16.250 1.00 98.19 292 ALA A O 1
ATOM 2196 N N . VAL A 1 293 ? 0.498 1.801 14.179 1.00 98.25 293 VAL A N 1
ATOM 2197 C CA . VAL A 1 293 ? 1.207 0.637 13.659 1.00 98.25 293 VAL A CA 1
ATOM 2198 C C . VAL A 1 293 ? 2.193 1.117 12.600 1.00 98.25 293 VAL A C 1
ATOM 2200 O O . VAL A 1 293 ? 1.838 1.842 11.663 1.00 98.25 293 VAL A O 1
ATOM 2203 N N . LYS A 1 294 ? 3.449 0.713 12.770 1.00 98.06 294 LYS A N 1
ATOM 2204 C CA . LYS A 1 294 ? 4.547 0.968 11.843 1.00 98.06 294 LYS A CA 1
ATOM 2205 C C . LYS A 1 294 ? 4.918 -0.347 11.160 1.00 98.06 294 LYS A C 1
ATOM 2207 O O . LYS A 1 294 ? 5.447 -1.252 11.797 1.00 98.06 294 LYS A O 1
ATOM 2212 N N . MET A 1 295 ? 4.635 -0.447 9.868 1.00 98.06 295 MET A N 1
ATOM 2213 C CA . MET A 1 295 ? 4.979 -1.595 9.033 1.00 98.06 295 MET A CA 1
ATOM 2214 C C . MET A 1 295 ? 6.397 -1.401 8.490 1.00 98.06 295 MET A C 1
ATOM 2216 O O . MET A 1 295 ? 6.686 -0.389 7.843 1.00 98.06 295 MET A O 1
ATOM 2220 N N . VAL A 1 296 ? 7.288 -2.347 8.773 1.00 97.69 296 VAL A N 1
ATOM 2221 C CA . VAL A 1 296 ? 8.719 -2.267 8.445 1.00 97.69 296 VAL A CA 1
ATOM 2222 C C . VAL A 1 296 ? 9.129 -3.511 7.663 1.00 97.69 296 VAL A C 1
ATOM 2224 O O . VAL A 1 296 ? 8.747 -4.624 8.018 1.00 97.69 296 VAL A O 1
ATOM 2227 N N . ASP A 1 297 ? 9.933 -3.334 6.620 1.00 97.38 297 ASP A N 1
ATOM 2228 C CA . ASP A 1 297 ? 10.664 -4.446 6.015 1.00 97.38 297 ASP A CA 1
ATOM 2229 C C . ASP A 1 297 ? 11.865 -4.760 6.907 1.00 97.38 297 ASP A C 1
ATOM 2231 O O . ASP A 1 297 ? 12.834 -4.005 6.959 1.00 97.38 297 ASP A O 1
ATOM 2235 N N . CYS A 1 298 ? 11.801 -5.864 7.646 1.00 95.62 298 CYS A N 1
ATOM 2236 C CA . CYS A 1 298 ? 12.843 -6.227 8.606 1.00 95.62 298 CYS A CA 1
ATOM 2237 C C . CYS A 1 298 ? 14.133 -6.758 7.961 1.00 95.62 298 CYS A C 1
ATOM 2239 O O . CYS A 1 298 ? 15.122 -6.952 8.665 1.00 95.62 298 CYS A O 1
ATOM 2241 N N . THR A 1 299 ? 14.160 -6.950 6.639 1.00 96.00 299 THR A N 1
ATOM 2242 C CA . THR A 1 299 ? 15.389 -7.276 5.902 1.00 96.00 299 THR A CA 1
ATOM 2243 C C . THR A 1 299 ? 16.201 -6.015 5.626 1.00 96.00 299 THR A C 1
ATOM 2245 O O . THR A 1 299 ? 17.422 -6.009 5.776 1.00 96.00 299 THR A O 1
ATOM 2248 N N . THR A 1 300 ? 15.525 -4.937 5.224 1.00 95.75 300 THR A N 1
ATOM 2249 C CA . THR A 1 300 ? 16.153 -3.659 4.842 1.00 95.75 300 THR A CA 1
ATOM 2250 C C . THR A 1 300 ? 16.108 -2.606 5.951 1.00 95.75 300 THR A C 1
ATOM 2252 O O . THR A 1 300 ? 16.747 -1.562 5.837 1.00 95.75 300 THR A O 1
ATOM 2255 N N . ASN A 1 301 ? 15.339 -2.865 7.008 1.00 94.12 301 ASN A N 1
ATOM 2256 C CA . ASN A 1 301 ? 14.947 -1.919 8.049 1.00 94.12 301 ASN A CA 1
ATOM 2257 C C . ASN A 1 301 ? 14.260 -0.645 7.509 1.00 94.12 301 ASN A C 1
ATOM 2259 O O . ASN A 1 301 ? 14.312 0.422 8.126 1.00 94.12 301 ASN A O 1
ATOM 2263 N N . SER A 1 302 ? 13.619 -0.725 6.335 1.00 95.50 302 SER A N 1
ATOM 2264 C CA . SER A 1 302 ? 12.902 0.410 5.746 1.00 95.50 302 SER A CA 1
ATOM 2265 C C . SER A 1 302 ? 11.450 0.451 6.210 1.00 95.50 302 SER A C 1
ATOM 2267 O O . SER A 1 302 ? 10.750 -0.562 6.200 1.00 95.50 302 SER A O 1
ATOM 2269 N N . THR A 1 303 ? 10.964 1.639 6.571 1.00 96.94 303 THR A N 1
ATOM 2270 C CA . THR A 1 303 ? 9.545 1.835 6.899 1.00 96.94 303 THR A CA 1
ATOM 2271 C C . THR A 1 303 ? 8.721 1.807 5.617 1.00 96.94 303 THR A C 1
ATOM 2273 O O . THR A 1 303 ? 8.941 2.631 4.734 1.00 96.94 303 THR A O 1
ATOM 2276 N N . LEU A 1 304 ? 7.777 0.873 5.530 1.00 96.81 304 LEU A N 1
ATOM 2277 C CA . LEU A 1 304 ? 6.881 0.729 4.382 1.00 96.81 304 LEU A CA 1
ATOM 2278 C C . LEU A 1 304 ? 5.643 1.612 4.541 1.00 96.81 304 LEU A C 1
ATOM 2280 O O . LEU A 1 304 ? 5.211 2.269 3.598 1.00 96.81 304 LEU A O 1
ATOM 2284 N N . LEU A 1 305 ? 5.072 1.629 5.747 1.00 97.44 305 LEU A N 1
ATOM 2285 C CA . LEU A 1 305 ? 3.873 2.394 6.061 1.00 97.44 305 LEU A CA 1
ATOM 2286 C C . LEU A 1 305 ? 3.821 2.702 7.554 1.00 97.44 305 LEU A C 1
ATOM 2288 O O . LEU A 1 305 ? 4.139 1.850 8.381 1.00 97.44 305 LEU A O 1
ATOM 2292 N N . TRP A 1 306 ? 3.370 3.901 7.908 1.00 97.56 306 TRP A N 1
ATOM 2293 C CA . TRP A 1 306 ? 3.151 4.280 9.298 1.00 97.56 306 TRP A CA 1
ATOM 2294 C C . TRP A 1 306 ? 1.827 5.019 9.426 1.00 97.56 306 TRP A C 1
ATOM 2296 O O . TRP A 1 306 ? 1.665 6.131 8.920 1.00 97.56 306 TRP A O 1
ATOM 2306 N N . ILE A 1 307 ? 0.864 4.375 10.081 1.00 98.12 307 ILE A N 1
ATOM 2307 C CA . ILE A 1 307 ? -0.475 4.923 10.281 1.00 98.12 307 ILE A CA 1
ATOM 2308 C C . ILE A 1 307 ? -0.880 4.842 11.747 1.00 98.12 307 ILE A C 1
ATOM 2310 O O . ILE A 1 307 ? -0.445 3.953 12.478 1.00 98.12 307 ILE A O 1
ATOM 2314 N N . GLY A 1 308 ? -1.722 5.774 12.172 1.00 98.12 308 GLY A N 1
ATOM 2315 C CA . GLY A 1 308 ? -2.236 5.814 13.529 1.00 98.12 308 GLY A CA 1
ATOM 2316 C C . GLY A 1 308 ? -3.621 6.431 13.632 1.00 98.12 308 GLY A C 1
ATOM 2317 O O . GLY A 1 308 ? -4.151 7.000 12.677 1.00 98.12 308 GLY A O 1
ATOM 2318 N N . ALA A 1 309 ? -4.205 6.300 14.814 1.00 98.44 309 ALA A N 1
ATOM 2319 C CA . ALA A 1 309 ? -5.505 6.837 15.188 1.00 98.44 309 ALA A CA 1
ATOM 2320 C C . ALA A 1 309 ? -5.438 7.414 16.607 1.00 98.44 309 ALA A C 1
ATOM 2322 O O . ALA A 1 309 ? -4.483 7.159 17.349 1.00 98.44 309 ALA A O 1
ATOM 2323 N N . SER A 1 310 ? -6.440 8.210 16.982 1.00 98.31 310 SER A N 1
ATOM 2324 C CA . SER A 1 310 ? -6.517 8.727 18.347 1.00 98.31 310 SER A CA 1
ATOM 2325 C C . SER A 1 310 ? -6.766 7.598 19.344 1.00 98.31 310 SER A C 1
ATOM 2327 O O . SER A 1 310 ? -7.428 6.608 19.025 1.00 98.31 310 SER A O 1
ATOM 2329 N N . ILE A 1 311 ? -6.232 7.739 20.558 1.00 97.88 311 ILE A N 1
ATOM 2330 C CA . ILE A 1 311 ? -6.467 6.763 21.629 1.00 97.88 311 ILE A CA 1
ATOM 2331 C C . ILE A 1 311 ? -7.953 6.699 22.017 1.00 97.88 311 ILE A C 1
ATOM 2333 O O . ILE A 1 311 ? -8.450 5.645 22.411 1.00 97.88 311 ILE A O 1
ATOM 2337 N N . GLU A 1 312 ? -8.676 7.811 21.854 1.00 98.00 312 GLU A N 1
ATOM 2338 C CA . GLU A 1 312 ? -10.120 7.903 22.067 1.00 98.00 312 GLU A CA 1
ATOM 2339 C C . GLU A 1 312 ? -10.885 7.055 21.041 1.00 98.00 312 GLU A C 1
ATOM 2341 O O . GLU A 1 312 ? -11.690 6.213 21.436 1.00 98.00 312 GLU A O 1
ATOM 2346 N N . ASP A 1 313 ? -10.576 7.195 19.744 1.00 98.38 313 ASP A N 1
ATOM 2347 C CA . ASP A 1 313 ? -11.178 6.378 18.681 1.00 98.38 313 ASP A CA 1
ATOM 2348 C C . ASP A 1 313 ? -10.823 4.892 18.855 1.00 98.38 313 ASP A C 1
ATOM 2350 O O . ASP A 1 313 ? -11.682 4.025 18.702 1.00 98.38 313 ASP A O 1
ATOM 2354 N N . ALA A 1 314 ? -9.573 4.583 19.220 1.00 98.06 314 ALA A N 1
ATOM 2355 C CA . ALA A 1 314 ? -9.132 3.213 19.481 1.00 98.06 314 ALA A CA 1
ATOM 2356 C C . ALA A 1 314 ? -9.885 2.579 20.661 1.00 98.06 314 ALA A C 1
ATOM 2358 O O . ALA A 1 314 ? -10.322 1.433 20.572 1.00 98.06 314 ALA A O 1
ATOM 2359 N N . THR A 1 315 ? -10.109 3.340 21.735 1.00 97.50 315 THR A N 1
ATOM 2360 C CA . THR A 1 315 ? -10.885 2.895 22.902 1.00 97.50 315 THR A CA 1
ATOM 2361 C C . THR A 1 315 ? -12.369 2.743 22.561 1.00 97.50 315 THR A C 1
ATOM 2363 O O . THR A 1 315 ? -13.006 1.770 22.965 1.00 97.50 315 THR A O 1
ATOM 2366 N N . ALA A 1 316 ? -12.939 3.674 21.790 1.00 97.88 316 ALA A N 1
ATOM 2367 C CA . ALA A 1 316 ? -14.318 3.582 21.320 1.00 97.88 316 ALA A CA 1
ATOM 2368 C C . ALA A 1 316 ? -14.528 2.346 20.431 1.00 97.88 316 ALA A C 1
ATOM 2370 O O . ALA A 1 316 ? -15.534 1.654 20.573 1.00 97.88 316 ALA A O 1
ATOM 2371 N N . PHE A 1 317 ? -13.564 2.034 19.566 1.00 98.19 317 PHE A N 1
ATOM 2372 C CA . PHE A 1 317 ? -13.550 0.815 18.766 1.00 98.19 317 PHE A CA 1
ATOM 2373 C C . PHE A 1 317 ? -13.414 -0.450 19.631 1.00 98.19 317 PHE A C 1
ATOM 2375 O O . PHE A 1 317 ? -14.231 -1.360 19.508 1.00 98.19 317 PHE A O 1
ATOM 2382 N N . ALA A 1 318 ? -12.464 -0.483 20.572 1.00 97.62 318 ALA A N 1
ATOM 2383 C CA . ALA A 1 318 ? -12.270 -1.613 21.487 1.00 97.62 318 ALA A CA 1
ATOM 2384 C C . ALA A 1 318 ? -13.527 -1.929 22.322 1.00 97.62 318 ALA A C 1
ATOM 2386 O O . ALA A 1 318 ? -13.818 -3.093 22.596 1.00 97.62 318 ALA A O 1
ATOM 2387 N N . ASN A 1 319 ? -14.302 -0.900 22.673 1.00 97.38 319 ASN A N 1
ATOM 2388 C CA . ASN A 1 319 ? -15.565 -1.024 23.403 1.00 97.38 319 ASN A CA 1
ATOM 2389 C C . ASN A 1 319 ? -16.781 -1.334 22.504 1.00 97.38 319 ASN A C 1
ATOM 2391 O O . ASN A 1 319 ? -17.893 -1.464 23.015 1.00 97.38 319 ASN A O 1
ATOM 2395 N N . GLY A 1 320 ? -16.600 -1.437 21.183 1.00 97.56 320 GLY A N 1
ATOM 2396 C CA . GLY A 1 320 ? -17.670 -1.712 20.217 1.00 97.56 320 GLY A CA 1
ATOM 2397 C C . GLY A 1 320 ? -18.566 -0.514 19.883 1.00 97.56 320 GLY A C 1
ATOM 2398 O O . GLY A 1 320 ? -19.613 -0.689 19.263 1.00 97.56 320 GLY A O 1
ATOM 2399 N N . THR A 1 321 ? -18.180 0.701 20.282 1.00 98.25 321 THR A N 1
ATOM 2400 C CA . THR A 1 321 ? -18.902 1.944 19.959 1.00 98.25 321 THR A CA 1
ATOM 2401 C C . THR A 1 321 ? -18.646 2.393 18.518 1.00 98.25 321 THR A C 1
ATOM 2403 O O . THR A 1 321 ? -19.527 2.982 17.894 1.00 98.25 321 THR A O 1
ATOM 2406 N N . LEU A 1 322 ? -17.451 2.123 17.983 1.00 97.94 322 LEU A N 1
ATOM 2407 C CA . LEU A 1 322 ? -17.114 2.330 16.571 1.00 97.94 322 LEU A CA 1
ATOM 2408 C C . LEU A 1 322 ? -17.076 0.992 15.836 1.00 97.94 322 LEU A C 1
ATOM 2410 O O . LEU A 1 322 ? -16.544 0.013 16.354 1.00 97.94 322 LEU A O 1
ATOM 2414 N N . THR A 1 323 ? -17.602 0.968 14.611 1.00 98.00 323 THR A N 1
ATOM 2415 C CA . THR A 1 323 ? -17.453 -0.189 13.719 1.00 98.00 323 THR A CA 1
ATOM 2416 C C . THR A 1 323 ? -16.036 -0.253 13.148 1.00 98.00 323 THR A C 1
ATOM 2418 O O . THR A 1 323 ? -15.347 0.767 13.073 1.00 98.00 323 THR A O 1
ATOM 2421 N N . ASP A 1 324 ? -15.613 -1.425 12.667 1.00 97.12 324 ASP A N 1
ATOM 2422 C CA . ASP A 1 324 ? -14.320 -1.609 11.991 1.00 97.12 324 ASP A CA 1
ATOM 2423 C C . ASP A 1 324 ? -14.109 -0.584 10.867 1.00 97.12 324 ASP A C 1
ATOM 2425 O O . ASP A 1 324 ? -13.043 0.022 10.752 1.00 97.12 324 ASP A O 1
ATOM 2429 N N . LYS A 1 325 ? -15.145 -0.355 10.049 1.00 96.75 325 LYS A N 1
ATOM 2430 C CA . LYS A 1 325 ? -15.096 0.577 8.917 1.00 96.75 325 LYS A CA 1
ATOM 2431 C C . LYS A 1 325 ? -14.938 2.023 9.384 1.00 96.75 325 LYS A C 1
ATOM 2433 O O . LYS A 1 325 ? -14.149 2.766 8.801 1.00 96.75 325 LYS A O 1
ATOM 2438 N N . ASP A 1 326 ? -15.663 2.415 10.429 1.00 98.06 326 ASP A N 1
ATOM 2439 C CA . ASP A 1 326 ? -15.589 3.775 10.963 1.00 98.06 326 ASP A CA 1
ATOM 2440 C C . ASP A 1 326 ? -14.242 4.034 11.637 1.00 98.06 326 ASP A C 1
ATOM 2442 O O . ASP A 1 326 ? -13.677 5.112 11.458 1.00 98.06 326 ASP A O 1
ATOM 2446 N N . PHE A 1 327 ? -13.689 3.045 12.347 1.00 98.31 327 PHE A N 1
ATOM 2447 C CA . PHE A 1 327 ? -12.356 3.143 12.940 1.00 98.31 327 PHE A CA 1
ATOM 2448 C C . PHE A 1 327 ? -11.266 3.267 11.867 1.00 98.31 327 PHE A C 1
ATOM 2450 O O . PHE A 1 327 ? -10.414 4.152 11.960 1.00 98.31 327 PHE A O 1
ATOM 2457 N N . GLN A 1 328 ? -11.331 2.458 10.804 1.00 97.75 328 GLN A N 1
ATOM 2458 C CA . GLN A 1 328 ? -10.409 2.552 9.665 1.00 97.75 328 GLN A CA 1
ATOM 2459 C C . GLN A 1 328 ? -10.454 3.923 8.983 1.00 97.75 328 GLN A C 1
ATOM 2461 O O . GLN A 1 328 ? -9.416 4.472 8.617 1.00 97.75 328 GLN A O 1
ATOM 2466 N N . ALA A 1 329 ? -11.639 4.528 8.875 1.00 97.62 329 ALA A N 1
ATOM 2467 C CA . ALA A 1 329 ? -11.793 5.868 8.315 1.00 97.62 329 ALA A CA 1
ATOM 2468 C C . ALA A 1 329 ? -11.141 6.976 9.170 1.00 97.62 329 ALA A C 1
ATOM 2470 O O . ALA A 1 329 ? -10.956 8.095 8.685 1.00 97.62 329 ALA A O 1
ATOM 2471 N N . LYS A 1 330 ? -10.786 6.698 10.435 1.00 98.12 330 LYS A N 1
ATOM 2472 C CA . LYS A 1 330 ? -10.061 7.635 11.312 1.00 98.12 330 LYS A CA 1
ATOM 2473 C C . LYS A 1 330 ? -8.546 7.547 11.180 1.00 98.12 330 LYS A C 1
ATOM 2475 O O . LYS A 1 330 ? -7.860 8.400 11.746 1.00 98.12 330 LYS A O 1
ATOM 2480 N N . TRP A 1 331 ? -8.017 6.554 10.466 1.00 98.19 331 TRP A N 1
ATOM 2481 C CA . TRP A 1 331 ? -6.576 6.366 10.348 1.00 98.19 331 TRP A CA 1
ATOM 2482 C C . TRP A 1 331 ? -5.918 7.517 9.591 1.00 98.19 331 TRP A C 1
ATOM 2484 O O . TRP A 1 331 ? -6.429 8.017 8.588 1.00 98.19 331 TRP A O 1
ATOM 2494 N N . ARG A 1 332 ? -4.756 7.941 10.084 1.00 98.00 332 ARG A N 1
ATOM 2495 C CA . ARG A 1 332 ? -3.961 9.027 9.512 1.00 98.00 332 ARG A CA 1
ATOM 2496 C C . ARG A 1 332 ? -2.509 8.591 9.371 1.00 98.00 332 ARG A C 1
ATOM 2498 O O . ARG A 1 332 ? -2.014 7.875 10.242 1.00 98.00 332 ARG A O 1
ATOM 2505 N N . PRO A 1 333 ? -1.812 9.034 8.314 1.00 97.69 333 PRO A N 1
ATOM 2506 C CA . PRO A 1 333 ? -0.380 8.817 8.212 1.00 97.69 333 PRO A CA 1
ATOM 2507 C C . PRO A 1 333 ? 0.342 9.547 9.351 1.00 97.69 333 PRO A C 1
ATOM 2509 O O . PRO A 1 333 ? 0.025 10.700 9.660 1.00 97.69 333 PRO A O 1
ATOM 2512 N N . VAL A 1 334 ? 1.312 8.869 9.958 1.00 96.62 334 VAL A N 1
ATOM 2513 C CA . VAL A 1 334 ? 2.218 9.440 10.960 1.00 96.62 334 VAL A CA 1
ATOM 2514 C C . VAL A 1 334 ? 3.480 9.900 10.235 1.00 96.62 334 VAL A C 1
ATOM 2516 O O . VAL A 1 334 ? 4.015 9.155 9.412 1.00 96.62 334 VAL A O 1
ATOM 2519 N N . LYS A 1 335 ? 3.920 11.132 10.500 1.00 89.56 335 LYS A N 1
ATOM 2520 C CA . LYS A 1 335 ? 5.156 11.694 9.949 1.00 89.56 335 LYS A CA 1
ATOM 2521 C C . LYS A 1 335 ? 6.240 11.768 11.011 1.00 89.56 335 LYS A C 1
ATOM 2523 O O . LYS A 1 335 ? 5.888 12.032 12.186 1.00 89.56 335 LYS A O 1
#

pLDDT: mean 80.54, std 20.8, range [36.62, 98.56]

Radius of gyration: 36.84 Å; chains: 1; bounding box: 105×88×83 Å